Protein AF-A0A2J7PWL6-F1 (afdb_monomer)

Sequence (341 aa):
MDFTVSNQIDLSAELQGLPITSNSSATATNATTVSAEVASLFECPVCFDYILPPILQCRNGHLICSNCRPKLTCCPICSVLLENIHCWAMEKVASAAMFPCKYSTSGCAVALIYTERREHEETCEFRPCSCPFQGASCTWQGSFEQVMPHLMMYHELINLLTMNTEYSTRAVKMDFTVSNQIDLSAELQGLPITSNSSATATNATTVSAEVASLFECPVCFDYILPPILQCQNGHLICSNCRPKLTCCPICSVLLENIHCWAMEKVASAAMFPCKYSTSGCAVALIYTERREHEETCEFRPCSCPFQGASCTWQGSFEQVMPHLMMYHELINLLTMKILNS

Secondary structure (DSSP, 8-state):
------------------------------PEEPPHHHHHTTB-TTT-SB-PSSEEE-TT--EEETTTGGG-SB-TTT-PBP--EE-HHHHHHHHTEEEEPTTGGGT---EE-HHHHHHHHHH-TTSPEEPS-TTTT---EE-HHHHHHHHHHH-HHHHHHHSS-S-------------------------------------PEEPPHHHHHTTB-TTT-SB-PSSEEE-TT--EEETTTGGG-SB-TTT-PBP--EE-HHHHHHHHHEEEEPTTGGGT---EE-HHHHHHHHHH-TTSPEEPS-TTTT---EE-HHHHHHHHHHH-HHHHHHHHHHTT-

Mean predicted aligned error: 18.41 Å

InterPro domains:
  IPR001841 Zinc finger, RING-type [PS50089] (44-79)
  IPR001841 Zinc finger, RING-type [PS50089] (217-252)
  IPR004162 E3 ubiquitin-protein ligase SINA-like, animal [PTHR45877] (196-333)
  IPR013010 Zinc finger, SIAH-type [PS51081] (96-156)
  IPR013010 Zinc finger, SIAH-type [PS51081] (269-329)
  IPR013083 Zinc finger, RING/FYVE/PHD-type [G3DSA:3.30.40.10] (24-130)
  IPR013083 Zinc finger, RING/FYVE/PHD-type [G3DSA:3.30.40.10] (264-324)
  IPR049548 E3 ubiquitin-protein ligase Sina-like, RING finger [PF21362] (44-78)
  IPR049548 E3 ubiquitin-protein ligase Sina-like, RING finger [PF21362] (217-251)

Structure (mmCIF, N/CA/C/O backbone):
data_AF-A0A2J7PWL6-F1
#
_entry.id   AF-A0A2J7PWL6-F1
#
loop_
_atom_site.group_PDB
_atom_site.id
_atom_site.type_symbol
_atom_site.label_atom_id
_atom_site.label_alt_id
_atom_site.label_comp_id
_atom_site.label_asym_id
_atom_site.label_entity_id
_atom_site.label_seq_id
_atom_site.pdbx_PDB_ins_code
_atom_site.Cartn_x
_atom_site.Cartn_y
_atom_site.Cartn_z
_atom_site.occupancy
_atom_site.B_iso_or_equiv
_atom_site.auth_seq_id
_atom_site.auth_comp_id
_atom_site.auth_asym_id
_atom_site.auth_atom_id
_atom_site.pdbx_PDB_model_num
ATOM 1 N N . MET A 1 1 ? 23.945 -20.403 82.516 1.00 40.72 1 MET A N 1
ATOM 2 C CA . MET A 1 1 ? 24.336 -20.335 81.095 1.00 40.72 1 MET A CA 1
ATOM 3 C C . MET A 1 1 ? 23.864 -18.984 80.620 1.00 40.72 1 MET A C 1
ATOM 5 O O . MET A 1 1 ? 22.664 -18.764 80.521 1.00 40.72 1 MET A O 1
ATOM 9 N N . ASP A 1 2 ? 24.818 -18.065 80.583 1.00 27.08 2 ASP A N 1
ATOM 10 C CA . ASP A 1 2 ? 24.631 -16.621 80.631 1.00 27.08 2 ASP A CA 1
ATOM 11 C C . ASP A 1 2 ? 24.095 -16.001 79.337 1.00 27.08 2 ASP A C 1
ATOM 13 O O . ASP A 1 2 ? 24.284 -16.518 78.238 1.00 27.08 2 ASP A O 1
ATOM 17 N N . PHE A 1 3 ? 23.432 -14.860 79.522 1.00 32.00 3 PHE A N 1
ATOM 18 C CA . PHE A 1 3 ? 23.012 -13.907 78.500 1.00 32.00 3 PHE A CA 1
ATOM 19 C C . PHE A 1 3 ? 24.213 -13.296 77.765 1.00 32.00 3 PHE A C 1
ATOM 21 O O . PHE A 1 3 ? 25.131 -12.821 78.425 1.00 32.00 3 PHE A O 1
ATOM 28 N N . THR A 1 4 ? 24.114 -13.126 76.442 1.00 30.81 4 THR A N 1
ATOM 29 C CA . THR A 1 4 ? 24.589 -11.913 75.749 1.00 30.81 4 THR A CA 1
ATOM 30 C C . THR A 1 4 ? 23.868 -11.708 74.415 1.00 30.81 4 THR A C 1
ATOM 32 O O . THR A 1 4 ? 23.799 -12.582 73.555 1.00 30.81 4 THR A O 1
ATOM 35 N N . VAL A 1 5 ? 23.329 -10.498 74.279 1.00 32.09 5 VAL A N 1
ATOM 36 C CA . VAL A 1 5 ? 22.899 -9.839 73.046 1.00 32.09 5 VAL A CA 1
ATOM 37 C C . VAL A 1 5 ? 24.147 -9.316 72.333 1.00 32.09 5 VAL A C 1
ATOM 39 O O . VAL A 1 5 ? 24.949 -8.643 72.974 1.00 32.09 5 VAL A O 1
ATOM 42 N N . SER A 1 6 ? 24.259 -9.538 71.021 1.00 31.44 6 SER A N 1
ATOM 43 C CA . SER A 1 6 ? 25.120 -8.734 70.145 1.00 31.44 6 SER A CA 1
ATOM 44 C C . SER A 1 6 ? 24.353 -8.333 68.892 1.00 31.44 6 SER A C 1
ATOM 46 O O . SER A 1 6 ? 24.116 -9.113 67.975 1.00 31.44 6 SER A O 1
ATOM 48 N N . ASN A 1 7 ? 23.936 -7.078 68.950 1.00 28.23 7 ASN A N 1
ATOM 49 C CA . ASN A 1 7 ? 23.475 -6.210 67.884 1.00 28.23 7 ASN A CA 1
ATOM 50 C C . ASN A 1 7 ? 24.698 -5.750 67.065 1.00 28.23 7 ASN A C 1
ATOM 52 O O . ASN A 1 7 ? 25.736 -5.532 67.687 1.00 28.23 7 ASN A O 1
ATOM 56 N N . GLN A 1 8 ? 24.569 -5.568 65.744 1.00 30.88 8 GLN A N 1
ATOM 57 C CA . GLN A 1 8 ? 25.197 -4.494 64.940 1.00 30.88 8 GLN A CA 1
ATOM 58 C C . GLN A 1 8 ? 25.105 -4.812 63.437 1.00 30.88 8 GLN A C 1
ATOM 60 O O . GLN A 1 8 ? 25.864 -5.616 62.903 1.00 30.88 8 GLN A O 1
ATOM 65 N N . ILE A 1 9 ? 24.174 -4.141 62.755 1.00 33.16 9 ILE A N 1
ATOM 66 C CA . ILE A 1 9 ? 24.329 -3.784 61.342 1.00 33.16 9 ILE A CA 1
ATOM 67 C C . ILE A 1 9 ? 24.879 -2.359 61.358 1.00 33.16 9 ILE A C 1
ATOM 69 O O . ILE A 1 9 ? 24.258 -1.460 61.925 1.00 33.16 9 ILE A O 1
ATOM 73 N N . ASP A 1 10 ? 26.083 -2.214 60.820 1.00 28.44 10 ASP A N 1
ATOM 74 C CA . ASP A 1 10 ? 26.841 -0.972 60.730 1.00 28.44 10 ASP A CA 1
ATOM 75 C C . ASP A 1 10 ? 26.258 -0.050 59.648 1.00 28.44 10 ASP A C 1
ATOM 77 O O . ASP A 1 10 ? 25.838 -0.494 58.576 1.00 28.44 10 ASP A O 1
ATOM 81 N N . LEU A 1 11 ? 26.230 1.242 59.969 1.00 29.95 11 LEU A N 1
ATOM 82 C CA . LEU A 1 11 ? 25.788 2.349 59.140 1.00 29.95 11 LEU A CA 1
ATOM 83 C C . LEU A 1 11 ? 26.955 3.345 59.057 1.00 29.95 11 LEU A C 1
ATOM 85 O O . LEU A 1 11 ? 27.126 4.188 59.934 1.00 29.95 11 LEU A O 1
ATOM 89 N N . SER A 1 12 ? 27.744 3.273 57.989 1.00 29.27 12 SER A N 1
ATOM 90 C CA . SER A 1 12 ? 28.630 4.353 57.534 1.00 29.27 12 SER A CA 1
ATOM 91 C C . SER A 1 12 ? 28.842 4.175 56.022 1.00 29.27 12 SER A C 1
ATOM 93 O O . SER A 1 12 ? 29.291 3.137 55.559 1.00 29.27 12 SER A O 1
ATOM 95 N N . ALA A 1 13 ? 28.151 4.963 55.198 1.00 28.50 13 ALA A N 1
ATOM 96 C CA . ALA A 1 13 ? 28.567 6.273 54.696 1.00 28.50 13 ALA A CA 1
ATOM 97 C C . ALA A 1 13 ? 29.721 6.178 53.688 1.00 28.50 13 ALA A C 1
ATOM 99 O O . ALA A 1 13 ? 30.866 6.052 54.086 1.00 28.50 13 ALA A O 1
ATOM 100 N N . GLU A 1 14 ? 29.406 6.372 52.404 1.00 28.42 14 GLU A N 1
ATOM 101 C CA . GLU A 1 14 ? 30.202 7.253 51.547 1.00 28.42 14 GLU A CA 1
ATOM 102 C C . GLU A 1 14 ? 29.338 7.817 50.408 1.00 28.42 14 GLU A C 1
ATOM 104 O O . GLU A 1 14 ? 28.834 7.120 49.530 1.00 28.42 14 GLU A O 1
ATOM 109 N N . LEU A 1 15 ? 29.118 9.128 50.513 1.00 32.34 15 LEU A N 1
ATOM 110 C CA . LEU A 1 15 ? 28.616 10.015 49.477 1.00 32.34 15 LEU A CA 1
ATOM 111 C C . LEU A 1 15 ? 29.651 10.115 48.357 1.00 32.34 15 LEU A C 1
ATOM 113 O O . LEU A 1 15 ? 30.806 10.398 48.661 1.00 32.34 15 LEU A O 1
ATOM 117 N N . GLN A 1 16 ? 29.217 10.049 47.096 1.00 31.88 16 GLN A N 1
ATOM 118 C CA . GLN A 1 16 ? 29.774 10.868 46.011 1.00 31.88 16 GLN A CA 1
ATOM 119 C C . GLN A 1 16 ? 28.891 10.818 44.746 1.00 31.88 16 GLN A C 1
ATOM 121 O O . GLN A 1 16 ? 28.821 9.809 44.058 1.00 31.88 16 GLN A O 1
ATOM 126 N N . GLY A 1 17 ? 28.248 11.955 44.449 1.00 29.41 17 GLY A N 1
ATOM 127 C CA . GLY A 1 17 ? 28.078 12.493 43.090 1.00 29.41 17 GLY A CA 1
ATOM 128 C C . GLY A 1 17 ? 27.062 11.847 42.140 1.00 29.41 17 GLY A C 1
ATOM 129 O O . GLY A 1 17 ? 27.407 10.978 41.350 1.00 29.41 17 GLY A O 1
ATOM 130 N N . LEU A 1 18 ? 25.846 12.400 42.099 1.00 25.12 18 LEU A N 1
ATOM 131 C CA . LEU A 1 18 ? 24.946 12.325 40.940 1.00 25.12 18 LEU A CA 1
ATOM 132 C C . LEU A 1 18 ? 25.427 13.277 39.828 1.00 25.12 18 LEU A C 1
ATOM 134 O O . LEU A 1 18 ? 25.635 14.458 40.119 1.00 25.12 18 LEU A O 1
ATOM 138 N N . PRO A 1 19 ? 25.452 12.858 38.551 1.00 25.64 19 PRO A N 1
ATOM 139 C CA . PRO A 1 19 ? 25.159 13.742 37.442 1.00 25.64 19 PRO A CA 1
ATOM 140 C C . PRO A 1 19 ? 23.693 13.570 37.032 1.00 25.64 19 PRO A C 1
ATOM 142 O O . PRO A 1 19 ? 23.250 12.509 36.593 1.00 25.64 19 PRO A O 1
ATOM 145 N N . ILE A 1 20 ? 22.948 14.663 37.171 1.00 35.12 20 ILE A N 1
ATOM 146 C CA . ILE A 1 20 ? 21.663 14.888 36.517 1.00 35.12 20 ILE A CA 1
ATOM 147 C C . ILE A 1 20 ? 21.927 14.891 35.009 1.00 35.12 20 ILE A C 1
ATOM 149 O O . ILE A 1 20 ? 22.597 15.791 34.511 1.00 35.12 20 ILE A O 1
ATOM 153 N N . THR A 1 21 ? 21.391 13.915 34.281 1.00 27.53 21 THR A N 1
ATOM 154 C CA . THR A 1 21 ? 21.109 14.082 32.852 1.00 27.53 21 THR A CA 1
ATOM 155 C C . THR A 1 21 ? 19.716 13.537 32.570 1.00 27.53 21 THR A C 1
ATOM 157 O O . THR A 1 21 ? 19.471 12.338 32.483 1.00 27.53 21 THR A O 1
ATOM 160 N N . SER A 1 22 ? 18.771 14.468 32.483 1.00 37.62 22 SER A N 1
ATOM 161 C CA . SER A 1 22 ? 17.569 14.325 31.680 1.00 37.62 22 SER A CA 1
ATOM 162 C C . SER A 1 22 ? 17.995 13.995 30.254 1.00 37.62 22 SER A C 1
ATOM 164 O O . SER A 1 22 ? 18.606 14.834 29.597 1.00 37.62 22 SER A O 1
ATOM 166 N N . ASN A 1 23 ? 17.694 12.791 29.778 1.00 27.42 23 ASN A N 1
ATOM 167 C CA . ASN A 1 23 ? 17.801 12.496 28.359 1.00 27.42 23 ASN A CA 1
ATOM 168 C C . ASN A 1 23 ? 16.640 11.601 27.932 1.00 27.42 23 ASN A C 1
ATOM 170 O O . ASN A 1 23 ? 16.733 10.377 27.883 1.00 27.42 23 ASN A O 1
ATOM 174 N N . SER A 1 24 ? 15.532 12.263 27.607 1.00 38.25 24 SER A N 1
ATOM 175 C CA . SER A 1 24 ? 14.501 11.764 26.706 1.00 38.25 24 SER A CA 1
ATOM 176 C C . SER A 1 24 ? 15.147 11.566 25.334 1.00 38.25 24 SER A C 1
ATOM 178 O O . SER A 1 24 ? 15.127 12.448 24.483 1.00 38.25 24 SER A O 1
ATOM 180 N N . SER A 1 25 ? 15.806 10.430 25.132 1.00 28.47 25 SER A N 1
ATOM 181 C CA . SER A 1 25 ? 16.236 9.998 23.805 1.00 28.47 25 SER A CA 1
ATOM 182 C C . SER A 1 25 ? 15.121 9.155 23.205 1.00 28.47 25 SER A C 1
ATOM 184 O O . SER A 1 25 ? 15.170 7.928 23.229 1.00 28.47 25 SER A O 1
ATOM 186 N N . ALA A 1 26 ? 14.105 9.838 22.674 1.00 31.92 26 ALA A N 1
ATOM 187 C CA . ALA A 1 26 ? 13.332 9.279 21.579 1.00 31.92 26 ALA A CA 1
ATOM 188 C C . ALA A 1 26 ? 14.340 8.999 20.462 1.00 31.92 26 ALA A C 1
ATOM 190 O O . ALA A 1 26 ? 14.972 9.912 19.924 1.00 31.92 26 ALA A O 1
ATOM 191 N N . THR A 1 27 ? 14.574 7.722 20.189 1.00 28.47 27 THR A N 1
ATOM 192 C CA . THR A 1 27 ? 15.309 7.322 19.000 1.00 28.47 27 THR A CA 1
ATOM 193 C C . THR A 1 27 ? 14.450 7.754 17.822 1.00 28.47 27 THR A C 1
ATOM 195 O O . THR A 1 27 ? 13.392 7.187 17.572 1.00 28.47 27 THR A O 1
ATOM 198 N N . ALA A 1 28 ? 14.866 8.824 17.145 1.00 34.34 28 ALA A N 1
ATOM 199 C CA . ALA A 1 28 ? 14.265 9.249 15.895 1.00 34.34 28 ALA A CA 1
ATOM 200 C C . ALA A 1 28 ? 14.501 8.137 14.866 1.00 34.34 28 ALA A C 1
ATOM 202 O O . ALA A 1 28 ? 15.526 8.083 14.189 1.00 34.34 28 ALA A O 1
ATOM 203 N N . THR A 1 29 ? 13.573 7.190 14.808 1.00 41.38 29 THR A N 1
ATOM 204 C CA . THR A 1 29 ? 13.361 6.406 13.603 1.00 41.38 29 THR A CA 1
ATOM 205 C C . THR A 1 29 ? 12.796 7.380 12.576 1.00 41.38 29 THR A C 1
ATOM 207 O O . THR A 1 29 ? 11.904 8.167 12.891 1.00 41.38 29 THR A O 1
ATOM 210 N N . ASN A 1 30 ? 13.349 7.382 11.363 1.00 46.84 30 ASN A N 1
ATOM 211 C CA . ASN A 1 30 ? 12.886 8.208 10.244 1.00 46.84 30 ASN A CA 1
ATOM 212 C C . ASN A 1 30 ? 11.502 7.741 9.743 1.00 46.84 30 ASN A C 1
ATOM 214 O O . ASN A 1 30 ? 11.305 7.560 8.553 1.00 46.84 30 ASN A O 1
ATOM 218 N N . ALA A 1 31 ? 10.542 7.471 10.628 1.00 52.66 31 ALA A N 1
ATOM 219 C CA . ALA A 1 31 ? 9.218 7.048 10.218 1.00 52.66 31 ALA A CA 1
ATOM 220 C C . ALA A 1 31 ? 8.478 8.255 9.626 1.00 52.66 31 ALA A C 1
ATOM 222 O O . ALA A 1 31 ? 8.266 9.277 10.280 1.00 52.66 31 ALA A O 1
ATOM 223 N N . THR A 1 32 ? 8.117 8.143 8.352 1.00 63.16 32 THR A N 1
ATOM 224 C CA . THR A 1 32 ? 7.366 9.180 7.648 1.00 63.16 32 THR A CA 1
ATOM 225 C C . THR A 1 32 ? 5.898 9.113 8.086 1.00 63.16 32 THR A C 1
ATOM 227 O O . THR A 1 32 ? 5.299 8.033 8.149 1.00 63.16 32 THR A O 1
ATOM 230 N N . THR A 1 33 ? 5.283 10.259 8.384 1.00 65.94 33 THR A N 1
ATOM 231 C CA . THR A 1 33 ? 3.829 10.335 8.573 1.00 65.94 33 THR A CA 1
ATOM 232 C C . THR A 1 33 ? 3.137 9.937 7.272 1.00 65.94 33 THR A C 1
ATOM 234 O O . THR A 1 33 ? 3.374 10.529 6.219 1.00 65.94 33 THR A O 1
ATOM 237 N N . VAL A 1 34 ? 2.315 8.884 7.311 1.00 67.19 34 VAL A N 1
ATOM 238 C CA . VAL A 1 34 ? 1.617 8.436 6.100 1.00 67.19 34 VAL A CA 1
ATOM 239 C C . VAL A 1 34 ? 0.544 9.440 5.701 1.00 67.19 34 VAL A C 1
ATOM 241 O O . VAL A 1 34 ? -0.140 10.004 6.556 1.00 67.19 34 VAL A O 1
ATOM 244 N N . SER A 1 35 ? 0.386 9.655 4.392 1.00 70.31 35 SER A N 1
ATOM 245 C CA . SER A 1 35 ? -0.691 10.496 3.871 1.00 70.31 35 SER A CA 1
ATOM 246 C C . SER A 1 35 ? -2.058 9.906 4.239 1.00 70.31 35 SER A C 1
ATOM 248 O O . SER A 1 35 ? -2.189 8.696 4.462 1.00 70.31 35 SER A O 1
ATOM 250 N N . ALA A 1 36 ? -3.090 10.751 4.306 1.00 70.25 36 ALA A N 1
ATOM 251 C CA . ALA A 1 36 ? -4.438 10.337 4.699 1.00 70.25 36 ALA A CA 1
ATOM 252 C C . ALA A 1 36 ? -4.981 9.192 3.820 1.00 70.25 36 ALA A C 1
ATOM 254 O O . ALA A 1 36 ? -5.673 8.296 4.305 1.00 70.25 36 ALA A O 1
ATOM 255 N N . GLU A 1 37 ? -4.604 9.175 2.541 1.00 68.44 37 GLU A N 1
ATOM 256 C CA . GLU A 1 37 ? -4.995 8.148 1.577 1.00 68.44 37 GLU A CA 1
ATOM 257 C C . GLU A 1 37 ? -4.383 6.791 1.934 1.00 68.44 37 GLU A C 1
ATOM 259 O O . GLU A 1 37 ? -5.094 5.788 1.980 1.00 68.44 37 GLU A O 1
ATOM 264 N N . VAL A 1 38 ? -3.086 6.748 2.255 1.00 75.06 38 VAL A N 1
ATOM 265 C CA . VAL A 1 38 ? -2.411 5.506 2.660 1.00 75.06 38 VAL A CA 1
ATOM 266 C C . VAL A 1 38 ? -2.935 5.031 4.012 1.00 75.06 38 VAL A C 1
ATOM 268 O O . VAL A 1 38 ? -3.177 3.838 4.179 1.00 75.06 38 VAL A O 1
ATOM 271 N N . ALA A 1 39 ? -3.186 5.946 4.951 1.00 78.81 39 ALA A N 1
ATOM 272 C CA . ALA A 1 39 ? -3.757 5.618 6.254 1.00 78.81 39 ALA A CA 1
ATOM 273 C C . ALA A 1 39 ? -5.137 4.939 6.129 1.00 78.81 39 ALA A C 1
ATOM 275 O O . ALA A 1 39 ? -5.404 3.971 6.840 1.00 78.81 39 ALA A O 1
ATOM 276 N N . SER A 1 40 ? -5.977 5.375 5.181 1.00 81.69 40 SER A N 1
ATOM 277 C CA . SER A 1 40 ? -7.301 4.776 4.934 1.00 81.69 40 SER A CA 1
ATOM 278 C C . SER A 1 40 ? -7.244 3.317 4.455 1.00 81.69 40 SER A C 1
ATOM 280 O O . SER A 1 40 ? -8.146 2.528 4.728 1.00 81.69 40 SER A O 1
ATOM 282 N N . LEU A 1 41 ? -6.152 2.905 3.796 1.00 83.69 41 LEU A N 1
ATOM 283 C CA . LEU A 1 41 ? -5.960 1.516 3.352 1.00 83.69 41 LEU A CA 1
ATOM 284 C C . LEU A 1 41 ? -5.741 0.550 4.521 1.00 83.69 41 LEU A C 1
ATOM 286 O O . LEU A 1 41 ? -5.911 -0.661 4.363 1.00 83.69 41 LEU A O 1
ATOM 290 N N . PHE A 1 42 ? -5.382 1.086 5.686 1.00 89.62 42 PHE A N 1
ATOM 291 C CA . PHE A 1 42 ? -5.259 0.340 6.926 1.00 89.62 42 PHE A CA 1
ATOM 292 C C . PHE A 1 42 ? -6.551 0.350 7.738 1.00 89.62 42 PHE A C 1
ATOM 294 O O . PHE A 1 42 ? -6.522 -0.098 8.868 1.00 89.62 42 PHE A O 1
ATOM 301 N N . GLU A 1 43 ? -7.693 0.809 7.240 1.00 91.12 43 GLU A N 1
ATOM 302 C CA . GLU A 1 43 ? -8.920 0.799 8.039 1.00 91.12 43 GLU A CA 1
ATOM 303 C C . GLU A 1 43 ? -9.597 -0.581 8.052 1.00 91.12 43 GLU A C 1
ATOM 305 O O . GLU A 1 43 ? -9.816 -1.220 7.018 1.00 91.12 43 GLU A O 1
ATOM 310 N N . CYS A 1 44 ? -9.943 -1.076 9.242 1.00 92.56 44 CYS A N 1
ATOM 311 C CA . CYS A 1 44 ? -10.632 -2.350 9.380 1.00 92.56 44 CYS A CA 1
ATOM 312 C C . CYS A 1 44 ? -12.101 -2.218 8.963 1.00 92.56 44 CYS A C 1
ATOM 314 O O . CYS A 1 44 ? -12.832 -1.466 9.601 1.00 92.56 44 CYS A O 1
ATOM 316 N N . PRO A 1 45 ? -12.607 -3.049 8.030 1.00 92.31 45 PRO A N 1
ATOM 317 C CA . PRO A 1 45 ? -13.996 -2.962 7.564 1.00 92.31 45 PRO A CA 1
ATOM 318 C C . PRO A 1 45 ? -15.045 -3.354 8.619 1.00 92.31 45 PRO A C 1
ATOM 320 O O . PRO A 1 45 ? -16.235 -3.368 8.324 1.00 92.31 45 PRO A O 1
ATOM 323 N N . VAL A 1 46 ? -14.617 -3.754 9.820 1.00 92.94 46 VAL A N 1
ATOM 324 C CA . VAL A 1 46 ? -15.502 -4.230 10.892 1.00 92.94 46 VAL A CA 1
ATOM 325 C C . VAL A 1 46 ? -15.526 -3.273 12.073 1.00 92.94 46 VAL A C 1
ATOM 327 O O . VAL A 1 46 ? -16.602 -2.959 12.570 1.00 92.94 46 VAL A O 1
ATOM 330 N N . CYS A 1 47 ? -14.358 -2.834 12.546 1.00 92.88 47 CYS A N 1
ATOM 331 C CA . CYS A 1 47 ? -14.270 -1.934 13.696 1.00 92.88 47 CYS A CA 1
ATOM 332 C C . CYS A 1 47 ? -13.897 -0.497 13.333 1.00 92.88 47 CYS A C 1
ATOM 334 O O . CYS A 1 47 ? -13.881 0.329 14.239 1.00 92.88 47 CYS A O 1
ATOM 336 N N . PHE A 1 48 ? -13.585 -0.214 12.062 1.00 88.88 48 PHE A N 1
ATOM 337 C CA . PHE A 1 48 ? -13.168 1.106 11.569 1.00 88.88 48 PHE A CA 1
ATOM 338 C C . PHE A 1 48 ? -11.937 1.685 12.294 1.00 88.88 48 PHE A C 1
ATOM 340 O O . PHE A 1 48 ? -11.664 2.876 12.252 1.00 88.88 48 PHE A O 1
ATOM 347 N N . ASP A 1 49 ? -11.176 0.818 12.968 1.00 88.62 49 ASP A N 1
ATOM 348 C CA . ASP A 1 49 ? -9.873 1.139 13.551 1.00 88.62 49 ASP A CA 1
ATOM 349 C C . ASP A 1 49 ? -8.777 0.647 12.605 1.00 88.62 49 ASP A C 1
ATOM 351 O O . ASP A 1 49 ? -8.999 -0.233 11.764 1.00 88.62 49 ASP A O 1
ATOM 355 N N . TYR A 1 50 ? -7.578 1.183 12.768 1.00 89.44 50 TYR A N 1
ATOM 356 C CA . TYR A 1 50 ? -6.422 0.806 11.983 1.00 89.44 50 TYR A CA 1
ATOM 357 C C . TYR A 1 50 ? -6.044 -0.671 12.194 1.00 89.44 50 TYR A C 1
ATOM 359 O O . TYR A 1 50 ? -5.954 -1.196 13.305 1.00 89.44 50 TYR A O 1
ATOM 367 N N . ILE A 1 51 ? -5.777 -1.347 11.087 1.00 91.31 51 ILE A N 1
ATOM 368 C CA . ILE A 1 51 ? -5.294 -2.709 10.973 1.00 91.31 51 ILE A CA 1
ATOM 369 C C . ILE A 1 51 ? -3.784 -2.662 11.190 1.00 91.31 51 ILE A C 1
ATOM 371 O O . ILE A 1 51 ? -3.007 -2.480 10.259 1.00 91.31 51 ILE A O 1
ATOM 375 N N . LEU A 1 52 ? -3.373 -2.805 12.442 1.00 89.69 52 LEU A N 1
ATOM 376 C CA . LEU A 1 52 ? -1.965 -2.856 12.820 1.00 89.69 52 LEU A CA 1
ATOM 377 C C . LEU A 1 52 ? -1.464 -4.307 12.915 1.00 89.69 52 LEU A C 1
ATOM 379 O O . LEU A 1 52 ? -2.283 -5.214 13.109 1.00 89.69 52 LEU A O 1
ATOM 383 N N . PRO A 1 53 ? -0.141 -4.546 12.794 1.00 90.38 53 PRO A N 1
ATOM 384 C CA . PRO A 1 53 ? 0.447 -5.871 12.963 1.00 90.38 53 PRO A CA 1
ATOM 385 C C . PRO A 1 53 ? -0.021 -6.585 14.247 1.00 90.38 53 PRO A C 1
ATOM 387 O O . PRO A 1 53 ? -0.071 -5.961 15.312 1.00 90.38 53 PRO A O 1
ATOM 390 N N . PRO A 1 54 ? -0.349 -7.892 14.182 1.00 91.62 54 PRO A N 1
ATOM 391 C CA . PRO A 1 54 ? -0.345 -8.742 12.987 1.00 91.62 54 PRO A CA 1
ATOM 392 C C . PRO A 1 54 ? -1.520 -8.437 12.039 1.00 91.62 54 PRO A C 1
ATOM 394 O O . PRO A 1 54 ? -2.684 -8.419 12.454 1.00 91.62 54 PRO A O 1
ATOM 397 N N . ILE A 1 55 ? -1.213 -8.232 10.753 1.00 91.31 55 ILE A N 1
ATOM 398 C CA . ILE A 1 55 ? -2.187 -7.865 9.715 1.00 91.31 55 ILE A CA 1
ATOM 399 C C . ILE A 1 55 ? -2.619 -9.123 8.978 1.00 91.31 55 ILE A C 1
ATOM 401 O O . ILE A 1 55 ? -1.802 -9.824 8.381 1.00 91.31 55 ILE A O 1
ATOM 405 N N . LEU A 1 56 ? -3.920 -9.397 8.981 1.00 91.94 56 LEU A N 1
ATOM 406 C CA . LEU A 1 56 ? -4.473 -10.611 8.393 1.00 91.94 56 LEU A CA 1
ATOM 407 C C . LEU A 1 56 ? -5.203 -10.294 7.096 1.00 91.94 56 LEU A C 1
ATOM 409 O O . LEU A 1 56 ? -5.823 -9.242 6.964 1.00 91.94 56 LEU A O 1
ATOM 413 N N . GLN A 1 57 ? -5.157 -11.224 6.147 1.00 90.25 57 GLN A N 1
ATOM 414 C CA . GLN A 1 57 ? -5.855 -11.110 4.874 1.00 90.25 57 GLN A CA 1
ATOM 415 C C . GLN A 1 57 ? -6.696 -12.349 4.568 1.00 90.25 57 GLN A C 1
ATOM 417 O O . GLN A 1 57 ? -6.382 -13.467 4.975 1.00 90.25 57 GLN A O 1
ATOM 422 N N . CYS A 1 58 ? -7.764 -12.171 3.793 1.00 89.81 58 CYS A N 1
ATOM 423 C CA . CYS A 1 58 ? -8.403 -13.301 3.121 1.00 89.81 58 CYS A CA 1
ATOM 424 C C . CYS A 1 58 ? -7.573 -13.758 1.904 1.00 89.81 58 CYS A C 1
ATOM 426 O O . CYS A 1 58 ? -6.626 -13.087 1.483 1.00 89.81 58 CYS A O 1
ATOM 428 N N . ARG A 1 59 ? -7.965 -14.875 1.277 1.00 83.69 59 ARG A N 1
ATOM 429 C CA . ARG A 1 59 ? -7.323 -15.369 0.041 1.00 83.69 59 ARG A CA 1
ATOM 430 C C . ARG A 1 59 ? -7.401 -14.382 -1.133 1.00 83.69 59 ARG A C 1
ATOM 432 O O . ARG A 1 59 ? -6.518 -14.380 -1.979 1.00 83.69 59 ARG A O 1
ATOM 439 N N . ASN A 1 60 ? -8.405 -13.504 -1.137 1.00 81.94 60 ASN A N 1
ATOM 440 C CA . ASN A 1 60 ? -8.553 -12.424 -2.118 1.00 81.94 60 ASN A CA 1
ATOM 441 C C . ASN A 1 60 ? -7.899 -11.106 -1.655 1.00 81.94 60 ASN A C 1
ATOM 443 O O . ASN A 1 60 ? -8.220 -10.053 -2.187 1.00 81.94 60 ASN A O 1
ATOM 447 N N . GLY A 1 61 ? -7.041 -11.108 -0.632 1.00 83.50 61 GLY A N 1
ATOM 448 C CA . GLY A 1 61 ? -6.250 -9.931 -0.249 1.00 83.50 61 GLY A CA 1
ATOM 449 C C . GLY A 1 61 ? -6.973 -8.842 0.559 1.00 83.50 61 GLY A C 1
ATOM 450 O O . GLY A 1 61 ? -6.353 -7.834 0.875 1.00 83.50 61 GLY A O 1
ATOM 451 N N . HIS A 1 62 ? -8.248 -9.010 0.932 1.00 89.50 62 HIS A N 1
ATOM 452 C CA . HIS A 1 62 ? -8.919 -8.083 1.859 1.00 89.50 62 HIS A CA 1
ATOM 453 C C . HIS A 1 62 ? -8.352 -8.184 3.273 1.00 89.50 62 HIS A C 1
ATOM 455 O O . HIS A 1 62 ? -8.308 -9.288 3.823 1.00 89.50 62 HIS A O 1
ATOM 461 N N . LEU A 1 63 ? -7.989 -7.040 3.851 1.00 91.94 63 LEU A N 1
ATOM 462 C CA . LEU A 1 63 ? -7.341 -6.939 5.154 1.00 91.94 63 LEU A CA 1
ATOM 463 C C . LEU A 1 63 ? -8.359 -6.913 6.307 1.00 91.94 63 LEU A C 1
ATOM 465 O O . LEU A 1 63 ? -9.441 -6.335 6.193 1.00 91.94 63 LEU A O 1
ATOM 469 N N . ILE A 1 64 ? -8.012 -7.548 7.426 1.00 93.56 64 ILE A N 1
ATOM 470 C CA . ILE A 1 64 ? -8.800 -7.609 8.663 1.00 93.56 64 ILE A CA 1
ATOM 471 C C . ILE A 1 64 ? -7.840 -7.506 9.854 1.00 93.56 64 ILE A C 1
ATOM 473 O O . ILE A 1 64 ? -6.784 -8.140 9.864 1.00 93.56 64 ILE A O 1
ATOM 477 N N . CYS A 1 65 ? -8.210 -6.737 10.881 1.00 93.25 65 CYS A N 1
ATOM 478 C CA . CYS A 1 65 ? -7.396 -6.625 12.088 1.00 93.25 65 CYS A CA 1
ATOM 479 C C . CYS A 1 65 ? -7.451 -7.894 12.952 1.00 93.25 65 CYS A C 1
ATOM 481 O O . CYS A 1 65 ? -8.436 -8.644 12.963 1.00 93.25 65 CYS A O 1
ATOM 483 N N . SER A 1 66 ? -6.392 -8.099 13.731 1.00 92.06 66 SER A N 1
ATOM 484 C CA . SER A 1 66 ? -6.235 -9.229 14.651 1.00 92.06 66 SER A CA 1
ATOM 485 C C . SER A 1 66 ? -7.358 -9.339 15.691 1.00 92.06 66 SER A C 1
ATOM 487 O O . SER A 1 66 ? -7.732 -10.446 16.069 1.00 92.06 66 SER A O 1
ATOM 489 N N . ASN A 1 67 ? -7.966 -8.217 16.090 1.00 92.00 67 ASN A N 1
ATOM 490 C CA . ASN A 1 67 ? -9.079 -8.182 17.048 1.00 92.00 67 ASN A CA 1
ATOM 491 C C . ASN A 1 67 ? -10.421 -8.629 16.445 1.00 92.00 67 ASN A C 1
ATOM 493 O O . ASN A 1 67 ? -11.275 -9.179 17.148 1.00 92.00 67 ASN A O 1
ATOM 497 N N . CYS A 1 68 ? -10.636 -8.371 15.154 1.00 94.44 68 CYS A N 1
ATOM 498 C CA . CYS A 1 68 ? -11.882 -8.709 14.467 1.00 94.44 68 CYS A CA 1
ATOM 499 C C . CYS A 1 68 ? -11.838 -10.107 13.856 1.00 94.44 68 CYS A C 1
ATOM 501 O O . CYS A 1 68 ? -12.864 -10.783 13.816 1.00 94.44 68 CYS A O 1
ATOM 503 N N . ARG A 1 69 ? -10.661 -10.579 13.432 1.00 93.69 69 ARG A N 1
ATOM 504 C CA . ARG A 1 69 ? -10.502 -11.884 12.782 1.00 93.69 69 ARG A CA 1
ATOM 505 C C . ARG A 1 69 ? -11.150 -13.061 13.534 1.00 93.69 69 ARG A C 1
ATOM 507 O O . ARG A 1 69 ? -11.824 -13.838 12.856 1.00 93.69 69 ARG A O 1
ATOM 514 N N . PRO A 1 70 ? -10.982 -13.238 14.863 1.00 93.19 70 PRO A N 1
ATOM 515 C CA . PRO A 1 70 ? -11.545 -14.386 15.581 1.00 93.19 70 PRO A CA 1
ATOM 516 C C . PRO A 1 70 ? -13.077 -14.384 15.623 1.00 93.19 70 PRO A C 1
ATOM 518 O O . PRO A 1 70 ? -13.689 -15.420 15.852 1.00 93.19 70 PRO A O 1
ATOM 521 N N . LYS A 1 71 ? -13.698 -13.220 15.399 1.00 94.50 71 LYS A N 1
ATOM 522 C CA . LYS A 1 71 ? -15.154 -13.025 15.420 1.00 94.50 71 LYS A CA 1
ATOM 523 C C . LYS A 1 71 ? -15.806 -13.334 14.068 1.00 94.50 71 LYS A C 1
ATOM 525 O O . LYS A 1 71 ? -17.022 -13.231 13.944 1.00 94.50 71 LYS A O 1
ATOM 530 N N . LEU A 1 72 ? -15.010 -13.672 13.051 1.00 92.88 72 LEU A N 1
ATOM 531 C CA . LEU A 1 72 ? -15.451 -13.821 11.668 1.00 92.88 72 LEU A CA 1
ATOM 532 C C . LEU A 1 72 ? -15.072 -15.199 11.128 1.00 92.88 72 LEU A C 1
ATOM 534 O O . LEU A 1 72 ? -13.924 -15.635 11.229 1.00 92.88 72 LEU A O 1
ATOM 538 N N . THR A 1 73 ? -16.033 -15.857 10.487 1.00 93.75 73 THR A N 1
ATOM 539 C CA . THR A 1 73 ? -15.807 -17.086 9.714 1.00 93.75 73 THR A CA 1
ATOM 540 C C . THR A 1 73 ? -15.484 -16.771 8.253 1.00 93.75 73 THR A C 1
ATOM 542 O O . THR A 1 73 ? -14.588 -17.378 7.671 1.00 93.75 73 THR A O 1
ATOM 545 N N . CYS A 1 74 ? -16.160 -15.776 7.678 1.00 93.81 74 CYS A N 1
ATOM 546 C CA . CYS A 1 74 ? -16.008 -15.349 6.290 1.00 93.81 74 CYS A CA 1
ATOM 547 C C . CYS A 1 74 ? -15.573 -13.884 6.192 1.00 93.81 74 CYS A C 1
ATOM 549 O O . CYS A 1 74 ? -15.813 -13.079 7.093 1.00 93.81 74 CYS A O 1
ATOM 551 N N . CYS A 1 75 ? -14.932 -13.535 5.077 1.00 92.81 75 CYS A N 1
ATOM 552 C CA . CYS A 1 75 ? -14.509 -12.175 4.784 1.00 92.81 75 CYS A CA 1
ATOM 553 C C . CYS A 1 75 ? -15.743 -11.264 4.675 1.00 92.81 75 CYS A C 1
ATOM 555 O O . CYS A 1 75 ? -16.645 -11.585 3.900 1.00 92.81 75 CYS A O 1
ATOM 557 N N . PRO A 1 76 ? -15.784 -10.115 5.372 1.00 92.50 76 PRO A N 1
ATOM 558 C CA . PRO A 1 76 ? -16.935 -9.215 5.325 1.00 92.50 76 PRO A CA 1
ATOM 559 C C . PRO A 1 76 ? -17.103 -8.529 3.961 1.00 92.50 76 PRO A C 1
ATOM 561 O O . PRO A 1 76 ? -18.178 -8.024 3.670 1.00 92.50 76 PRO A O 1
ATOM 564 N N . ILE A 1 77 ? -16.059 -8.526 3.120 1.00 91.44 77 ILE A N 1
ATOM 565 C CA . ILE A 1 77 ? -16.065 -7.848 1.815 1.00 91.44 77 ILE A CA 1
ATOM 566 C C . ILE A 1 77 ? -16.411 -8.811 0.671 1.00 91.44 77 ILE A C 1
ATOM 568 O O . ILE A 1 77 ? -17.186 -8.459 -0.210 1.00 91.44 77 ILE A O 1
ATOM 572 N N . CYS A 1 78 ? -15.847 -10.024 0.661 1.00 93.19 78 CYS A N 1
ATOM 573 C CA . CYS A 1 78 ? -16.039 -10.980 -0.442 1.00 93.19 78 CYS A CA 1
ATOM 574 C C . CYS A 1 78 ? -16.658 -12.322 -0.039 1.00 93.19 78 CYS A C 1
ATOM 576 O O . CYS A 1 78 ? -16.733 -13.225 -0.868 1.00 93.19 78 CYS A O 1
ATOM 578 N N . SER A 1 79 ? -17.038 -12.493 1.229 1.00 90.69 79 SER A N 1
ATOM 579 C CA . SER A 1 79 ? -17.674 -13.704 1.772 1.00 90.69 79 SER A CA 1
ATOM 580 C C . SER A 1 79 ? -16.856 -15.004 1.674 1.00 90.69 79 SER A C 1
ATOM 582 O O . SER A 1 79 ? -17.341 -16.059 2.073 1.00 90.69 79 SER A O 1
ATOM 584 N N . VAL A 1 80 ? -15.601 -14.947 1.215 1.00 90.31 80 VAL A N 1
ATOM 585 C CA . VAL A 1 80 ? -14.676 -16.093 1.187 1.00 90.31 80 VAL A CA 1
ATOM 586 C C . VAL A 1 80 ? -14.281 -16.498 2.608 1.00 90.31 80 VAL A C 1
ATOM 588 O O . VAL A 1 80 ? -14.077 -15.631 3.460 1.00 90.31 80 VAL A O 1
ATOM 591 N N . LEU A 1 81 ? -14.137 -17.806 2.854 1.00 89.19 81 LEU A N 1
ATOM 592 C CA . LEU A 1 81 ? -13.695 -18.352 4.140 1.00 89.19 81 LEU A CA 1
ATOM 593 C C . LEU A 1 81 ? -12.370 -17.713 4.581 1.00 89.19 81 LEU A C 1
ATOM 595 O O . LEU A 1 81 ? -11.414 -17.629 3.804 1.00 89.19 81 LEU A O 1
ATOM 599 N N . LEU A 1 82 ? -12.318 -17.260 5.831 1.00 89.25 82 LEU A N 1
ATOM 600 C CA . LEU A 1 82 ? -11.108 -16.685 6.396 1.00 89.25 82 LEU A CA 1
ATOM 601 C C . LEU A 1 82 ? -10.203 -17.779 6.951 1.00 89.25 82 LEU A C 1
ATOM 603 O O . LEU A 1 82 ? -10.608 -18.596 7.778 1.00 89.25 82 LEU A O 1
ATOM 607 N N . GLU A 1 83 ? -8.938 -17.706 6.563 1.00 86.31 83 GLU A N 1
ATOM 608 C CA . GLU A 1 83 ? -7.828 -18.466 7.136 1.00 86.31 83 GLU A CA 1
ATOM 609 C C . GLU A 1 83 ? -6.931 -17.52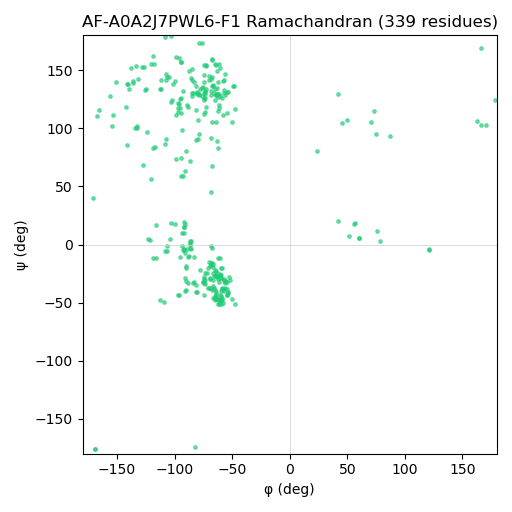1 7.951 1.00 86.31 83 GLU A C 1
ATOM 611 O O . GLU A 1 83 ? -7.233 -16.333 8.091 1.00 86.31 83 GLU A O 1
ATOM 616 N N . ASN A 1 84 ? -5.873 -18.033 8.575 1.00 84.56 84 ASN A N 1
ATOM 617 C CA . ASN A 1 84 ? -4.900 -17.209 9.303 1.00 84.56 84 ASN A CA 1
ATOM 618 C C . ASN A 1 84 ? -3.739 -16.836 8.374 1.00 84.56 84 ASN A C 1
ATOM 620 O O . ASN A 1 84 ? -2.593 -17.202 8.614 1.00 84.56 84 ASN A O 1
ATOM 624 N N . ILE A 1 85 ? -4.062 -16.162 7.266 1.00 86.50 85 ILE A N 1
ATOM 625 C CA . ILE A 1 85 ? -3.073 -15.714 6.283 1.00 86.50 85 ILE A CA 1
ATOM 626 C C . ILE A 1 85 ? -2.600 -14.322 6.692 1.00 86.50 85 ILE A C 1
ATOM 628 O O . ILE A 1 85 ? -3.399 -13.388 6.769 1.00 86.50 85 ILE A O 1
ATOM 632 N N . HIS A 1 86 ? -1.302 -14.190 6.941 1.00 89.12 86 HIS A N 1
ATOM 633 C CA . HIS A 1 86 ? -0.664 -12.920 7.269 1.00 89.12 86 HIS A CA 1
ATOM 634 C C . HIS A 1 86 ? -0.335 -12.128 6.006 1.00 89.12 86 HIS A C 1
ATOM 636 O O . HIS A 1 86 ? 0.149 -12.682 5.016 1.00 89.12 86 HIS A O 1
ATOM 642 N N . CYS A 1 87 ? -0.546 -10.818 6.058 1.00 86.62 87 CYS A N 1
ATOM 643 C CA . CYS A 1 87 ? -0.122 -9.893 5.020 1.00 86.62 87 CYS A CA 1
ATOM 644 C C . CYS A 1 87 ? 1.194 -9.219 5.429 1.00 86.62 87 CYS A C 1
ATOM 646 O O . CYS A 1 87 ? 1.224 -8.043 5.786 1.00 86.62 87 CYS A O 1
ATOM 648 N N . TRP A 1 88 ? 2.299 -9.964 5.366 1.00 84.12 88 TRP A N 1
ATOM 649 C CA . TRP A 1 88 ? 3.631 -9.474 5.751 1.00 84.12 88 TRP A CA 1
ATOM 650 C C . TRP A 1 88 ? 4.067 -8.222 4.983 1.00 84.12 88 TRP A C 1
ATOM 652 O O . TRP A 1 88 ? 4.775 -7.379 5.527 1.00 84.12 88 TRP A O 1
ATOM 662 N N . ALA A 1 89 ? 3.628 -8.081 3.728 1.00 81.69 89 ALA A N 1
ATOM 663 C CA . ALA A 1 89 ? 3.839 -6.865 2.951 1.00 81.69 89 ALA A CA 1
ATOM 664 C C . ALA A 1 89 ? 3.230 -5.645 3.660 1.00 81.69 89 ALA A C 1
ATOM 666 O O . ALA A 1 89 ? 3.933 -4.669 3.909 1.00 81.69 89 ALA A O 1
ATOM 667 N N . MET A 1 90 ? 1.962 -5.732 4.072 1.00 87.50 90 MET A N 1
ATOM 668 C CA . MET A 1 90 ? 1.298 -4.648 4.798 1.00 87.50 90 MET A CA 1
ATOM 669 C C . MET A 1 90 ? 1.858 -4.466 6.208 1.00 87.50 90 MET A C 1
ATOM 671 O O . MET A 1 90 ? 1.887 -3.342 6.694 1.00 87.50 90 MET A O 1
ATOM 675 N N . GLU A 1 91 ? 2.360 -5.521 6.856 1.00 90.12 91 GLU A N 1
ATOM 676 C CA . GLU A 1 91 ? 3.063 -5.375 8.138 1.00 90.12 91 GLU A CA 1
ATOM 677 C C . GLU A 1 91 ? 4.362 -4.572 7.989 1.00 90.12 91 GLU A C 1
ATOM 679 O O . GLU A 1 91 ? 4.658 -3.724 8.833 1.00 90.12 91 GLU A O 1
ATOM 684 N N . LYS A 1 92 ? 5.112 -4.770 6.894 1.00 85.31 92 LYS A N 1
ATOM 685 C CA . LYS A 1 92 ? 6.294 -3.953 6.578 1.00 85.31 92 LYS A CA 1
ATOM 686 C C . LYS A 1 92 ? 5.920 -2.501 6.299 1.00 85.31 92 LYS A C 1
ATOM 688 O O . LYS A 1 92 ? 6.569 -1.613 6.841 1.00 85.31 92 LYS A O 1
ATOM 693 N N . VAL A 1 93 ? 4.860 -2.264 5.520 1.00 85.62 93 VAL A N 1
ATOM 694 C CA . VAL A 1 93 ? 4.349 -0.904 5.274 1.00 85.62 93 VAL A CA 1
ATOM 695 C C . VAL A 1 93 ? 3.944 -0.244 6.598 1.00 85.62 93 VAL A C 1
ATOM 697 O O . VAL A 1 93 ? 4.382 0.865 6.878 1.00 85.62 93 VAL A O 1
ATOM 700 N N . ALA A 1 94 ? 3.184 -0.937 7.454 1.00 87.38 94 ALA A N 1
ATOM 701 C CA . ALA A 1 94 ? 2.779 -0.425 8.764 1.00 87.38 94 ALA A CA 1
ATOM 702 C C . ALA A 1 94 ? 3.965 -0.161 9.705 1.00 87.38 94 ALA A C 1
ATOM 704 O O . ALA A 1 94 ? 3.895 0.725 10.549 1.00 87.38 94 ALA A O 1
ATOM 705 N N . SER A 1 95 ? 5.057 -0.914 9.570 1.00 86.50 95 SER A N 1
ATOM 706 C CA . SER A 1 95 ? 6.267 -0.715 10.376 1.00 86.50 95 SER A CA 1
ATOM 707 C C . SER A 1 95 ? 7.070 0.522 9.961 1.00 86.50 95 SER A C 1
ATOM 709 O O . SER A 1 95 ? 7.799 1.063 10.784 1.00 86.50 95 SER A O 1
ATOM 711 N N . ALA A 1 96 ? 6.938 0.974 8.710 1.00 83.44 96 ALA A N 1
ATOM 712 C CA . ALA A 1 96 ? 7.595 2.177 8.190 1.00 83.44 96 ALA A CA 1
ATOM 713 C C . ALA A 1 96 ? 6.720 3.445 8.298 1.00 83.44 96 ALA A C 1
ATOM 715 O O . ALA A 1 96 ? 7.143 4.529 7.906 1.00 83.44 96 ALA A O 1
ATOM 716 N N . ALA A 1 97 ? 5.495 3.310 8.810 1.00 85.19 97 ALA A N 1
ATOM 717 C CA . ALA A 1 97 ? 4.477 4.351 8.829 1.00 85.19 97 ALA A CA 1
ATOM 718 C C . ALA A 1 97 ? 4.174 4.841 10.252 1.00 85.19 97 ALA A C 1
ATOM 720 O O . ALA A 1 97 ? 4.061 4.038 11.181 1.00 85.19 97 ALA A O 1
ATOM 721 N N . MET A 1 98 ? 3.946 6.149 10.409 1.00 87.25 98 MET A N 1
ATOM 722 C CA . MET A 1 98 ? 3.312 6.698 11.615 1.00 87.25 98 MET A CA 1
ATOM 723 C C . MET A 1 98 ? 1.802 6.859 11.413 1.00 87.25 98 MET A C 1
ATOM 725 O O . MET A 1 98 ? 1.367 7.538 10.484 1.00 87.25 98 MET A O 1
ATOM 729 N N . PHE A 1 99 ? 1.006 6.283 12.310 1.00 87.69 99 PHE A N 1
ATOM 730 C CA . PHE A 1 99 ? -0.453 6.357 12.299 1.00 87.69 99 PHE A CA 1
ATOM 731 C C . PHE A 1 99 ? -0.958 7.385 13.317 1.00 87.69 99 PHE A C 1
ATOM 733 O O . PHE A 1 99 ? -0.466 7.402 14.449 1.00 87.69 99 PHE A O 1
ATOM 740 N N . PRO A 1 100 ? -1.970 8.198 12.969 1.00 89.12 100 PRO A N 1
ATOM 741 C CA . PRO A 1 100 ? -2.620 9.088 13.924 1.00 89.12 100 PRO A CA 1
ATOM 742 C C . PRO A 1 100 ? -3.177 8.331 15.134 1.00 89.12 100 PRO A C 1
ATOM 744 O O . PRO A 1 100 ? -3.655 7.196 15.019 1.00 89.12 100 PRO A O 1
ATOM 747 N N . CYS A 1 101 ? -3.156 8.977 16.298 1.00 89.44 101 CYS A N 1
ATOM 748 C CA . CYS A 1 101 ? -3.869 8.502 17.477 1.00 89.44 101 CYS A CA 1
ATOM 749 C C . CYS A 1 101 ? -5.374 8.368 17.183 1.00 89.44 101 CYS A C 1
ATOM 751 O O . CYS A 1 101 ? -5.974 9.243 16.556 1.00 89.44 101 CYS A O 1
ATOM 753 N N . LYS A 1 102 ? -6.027 7.316 17.697 1.00 87.44 102 LYS A N 1
ATOM 754 C CA . LYS A 1 102 ? -7.484 7.128 17.535 1.00 87.44 102 LYS A CA 1
ATOM 755 C C . LYS A 1 102 ? -8.331 8.269 18.115 1.00 87.44 102 LYS A C 1
ATOM 757 O O . LYS A 1 102 ? -9.481 8.431 17.729 1.00 87.44 102 LYS A O 1
ATOM 762 N N . TYR A 1 103 ? -7.770 9.063 19.030 1.00 89.50 103 TYR A N 1
ATOM 763 C CA . TYR A 1 103 ? -8.411 10.256 19.591 1.00 89.50 103 TYR A CA 1
ATOM 764 C C . TYR A 1 103 ? -8.069 11.535 18.815 1.00 89.50 103 TYR A C 1
ATOM 766 O O . TYR A 1 103 ? -8.225 12.636 19.341 1.00 89.50 103 TYR A O 1
ATOM 774 N N . SER A 1 104 ? -7.606 11.423 17.567 1.00 89.00 104 SER A N 1
ATOM 775 C CA . SER A 1 104 ? -7.305 12.584 16.726 1.00 89.00 104 SER A CA 1
ATOM 776 C C . SER A 1 104 ? -8.524 13.483 16.512 1.00 89.00 104 SER A C 1
ATOM 778 O O . SER A 1 104 ? -8.420 14.702 16.623 1.00 89.00 104 SER A O 1
ATOM 780 N N . THR A 1 105 ? -9.713 12.892 16.369 1.00 85.94 105 THR A N 1
ATOM 781 C CA . THR A 1 105 ? -10.984 13.634 16.310 1.00 85.94 105 THR A CA 1
ATOM 782 C C . THR A 1 105 ? -11.317 14.379 17.603 1.00 85.94 105 THR A C 1
ATOM 784 O O . THR A 1 105 ? -12.088 15.332 17.574 1.00 85.94 105 THR A O 1
ATOM 787 N N . SER A 1 106 ? -10.756 13.945 18.733 1.00 85.75 106 SER A N 1
ATOM 788 C CA . SER A 1 106 ? -10.927 14.581 20.042 1.00 85.75 106 SER A CA 1
ATOM 789 C C . SER A 1 106 ? -9.876 15.659 20.325 1.00 85.75 106 SER A C 1
ATOM 791 O O . SER A 1 106 ? -9.970 16.311 21.359 1.00 85.75 106 SER A O 1
ATOM 793 N N . GLY A 1 107 ? -8.892 15.852 19.437 1.00 88.69 107 GLY A N 1
ATOM 794 C CA . GLY A 1 107 ? -7.856 16.885 19.556 1.00 88.69 107 GLY A CA 1
ATOM 795 C C . GLY A 1 107 ? -6.415 16.368 19.592 1.00 88.69 107 GLY A C 1
ATOM 796 O O . GLY A 1 107 ? -5.488 17.174 19.564 1.00 88.69 107 GLY A O 1
ATOM 797 N N . CYS A 1 108 ? -6.188 15.048 19.605 1.00 91.38 108 CYS A N 1
ATOM 798 C CA . CYS A 1 108 ? -4.827 14.511 19.634 1.00 91.38 108 CYS A CA 1
ATOM 799 C C . CYS A 1 108 ? -4.116 14.664 18.276 1.00 91.38 108 CYS A C 1
ATOM 801 O O . CYS A 1 108 ? -4.470 14.012 17.295 1.00 91.38 108 CYS A O 1
ATOM 803 N N . ALA A 1 109 ? -3.063 15.480 18.222 1.00 90.69 109 ALA A N 1
ATOM 804 C CA . ALA A 1 109 ? -2.264 15.677 17.006 1.00 90.69 109 ALA A CA 1
ATOM 805 C C . ALA A 1 109 ? -1.122 14.653 16.830 1.00 90.69 109 ALA A C 1
ATOM 807 O O . ALA A 1 109 ? -0.372 14.725 15.858 1.00 90.69 109 ALA A O 1
ATOM 808 N N . VAL A 1 110 ? -0.955 13.716 17.768 1.00 89.88 110 VAL A N 1
ATOM 809 C CA . VAL A 1 110 ? 0.187 12.793 17.781 1.00 89.88 110 VAL A CA 1
ATOM 810 C C . VAL A 1 110 ? -0.021 11.662 16.768 1.00 89.88 110 VAL A C 1
ATOM 812 O O . VAL A 1 110 ? -1.049 10.980 16.779 1.00 89.88 110 VAL A O 1
ATOM 815 N N . ALA A 1 111 ? 0.985 11.438 15.920 1.00 90.12 111 ALA A N 1
ATOM 816 C CA . ALA A 1 111 ? 1.103 10.265 15.059 1.00 90.12 111 ALA A CA 1
ATOM 817 C C . ALA A 1 111 ? 2.284 9.407 15.529 1.00 90.12 111 ALA A C 1
ATOM 819 O O . ALA A 1 111 ? 3.356 9.938 15.812 1.00 90.12 111 ALA A O 1
ATOM 820 N N . LEU A 1 112 ? 2.077 8.094 15.639 1.00 89.88 112 LEU A N 1
ATOM 821 C CA . LEU A 1 112 ? 3.038 7.155 16.225 1.00 89.88 112 LEU A CA 1
ATOM 822 C C . LEU A 1 112 ? 3.200 5.914 15.354 1.00 89.88 112 LEU A C 1
ATOM 824 O O . LEU A 1 112 ? 2.265 5.492 14.669 1.00 89.88 112 LEU A O 1
ATOM 828 N N . ILE A 1 113 ? 4.362 5.272 15.442 1.00 89.12 113 ILE A N 1
ATOM 829 C CA . ILE A 1 113 ? 4.536 3.914 14.922 1.00 89.12 113 ILE A CA 1
ATOM 830 C C . ILE A 1 113 ? 3.643 2.925 15.685 1.00 89.12 113 ILE A C 1
ATOM 832 O O . ILE A 1 113 ? 3.281 3.136 16.847 1.00 89.12 113 ILE A O 1
ATOM 836 N N . TYR A 1 114 ? 3.285 1.814 15.038 1.00 87.06 114 TYR A N 1
ATOM 837 C CA . TYR A 1 114 ? 2.285 0.885 15.577 1.00 87.06 114 TYR A CA 1
ATOM 838 C C . TYR A 1 114 ? 2.655 0.278 16.944 1.00 87.06 114 TYR A C 1
ATOM 840 O O . TYR A 1 114 ? 1.760 -0.061 17.719 1.00 87.06 114 TYR A O 1
ATOM 848 N N . THR A 1 115 ? 3.948 0.134 17.248 1.00 86.94 115 THR A N 1
ATOM 849 C CA . THR A 1 115 ? 4.442 -0.449 18.506 1.00 86.94 115 THR A CA 1
ATOM 850 C C . THR A 1 115 ? 4.201 0.458 19.708 1.00 86.94 115 THR A C 1
ATOM 852 O O . THR A 1 115 ? 3.860 -0.031 20.780 1.00 86.94 115 THR A O 1
ATOM 855 N N . GLU A 1 116 ? 4.334 1.769 19.525 1.00 88.88 116 GLU A N 1
ATOM 856 C CA . GLU A 1 116 ? 4.217 2.776 20.590 1.00 88.88 116 GLU A CA 1
ATOM 857 C C . GLU A 1 116 ? 2.780 3.283 20.745 1.00 88.88 116 GLU A C 1
ATOM 859 O O . GLU A 1 116 ? 2.382 3.791 21.795 1.00 88.88 116 GLU A O 1
ATOM 864 N N . ARG A 1 117 ? 1.958 3.108 19.704 1.00 88.00 117 ARG A N 1
ATOM 865 C CA . ARG A 1 117 ? 0.602 3.656 19.657 1.00 88.00 117 ARG A CA 1
ATOM 866 C C . ARG A 1 117 ? -0.277 3.185 20.813 1.00 88.00 117 ARG A C 1
ATOM 868 O O . ARG A 1 117 ? -1.050 3.977 21.339 1.00 88.00 117 ARG A O 1
ATOM 875 N N . ARG A 1 118 ? -0.166 1.916 21.227 1.00 85.44 118 ARG A N 1
ATOM 876 C CA . ARG A 1 118 ? -0.984 1.371 22.325 1.00 85.44 118 ARG A CA 1
ATOM 877 C C . ARG A 1 118 ? -0.686 2.065 23.653 1.00 85.44 118 ARG A C 1
ATOM 879 O O . ARG A 1 118 ? -1.619 2.461 24.340 1.00 85.44 118 ARG A O 1
ATOM 886 N N . GLU A 1 119 ? 0.591 2.224 23.984 1.00 88.75 119 GLU A N 1
ATOM 887 C CA . GLU A 1 119 ? 1.024 2.866 25.229 1.00 88.75 119 GLU A CA 1
ATOM 888 C C . GLU A 1 119 ? 0.596 4.338 25.267 1.00 88.75 119 GLU A C 1
ATOM 890 O O . GLU A 1 119 ? 0.039 4.812 26.262 1.00 88.75 119 GLU A O 1
ATOM 895 N N . HIS A 1 120 ? 0.746 5.039 24.138 1.00 92.31 120 HIS A N 1
ATOM 896 C CA . HIS A 1 120 ? 0.216 6.390 23.997 1.00 92.31 120 HIS A CA 1
ATOM 897 C C . HIS A 1 120 ? -1.307 6.423 24.175 1.00 92.31 120 HIS A C 1
ATOM 899 O O . HIS A 1 120 ? -1.817 7.233 24.933 1.00 92.31 120 HIS A O 1
ATOM 905 N N . GLU A 1 121 ? -2.070 5.552 23.513 1.00 90.56 121 GLU A N 1
ATOM 906 C CA . GLU A 1 121 ? -3.538 5.560 23.592 1.00 90.56 121 GLU A CA 1
ATOM 907 C C . GLU A 1 121 ? -4.090 5.266 24.996 1.00 90.56 121 GLU A C 1
ATOM 909 O O . GLU A 1 121 ? -5.220 5.655 25.301 1.00 90.56 121 GLU A O 1
ATOM 914 N N . GLU A 1 122 ? -3.339 4.571 25.847 1.00 89.25 122 GLU A N 1
ATOM 915 C CA . GLU A 1 122 ? -3.715 4.322 27.243 1.00 89.25 122 GLU A CA 1
ATOM 916 C C . GLU A 1 122 ? -3.519 5.562 28.126 1.00 89.25 122 GLU A C 1
ATOM 918 O O . GLU A 1 122 ? -4.316 5.784 29.046 1.00 89.25 122 GLU A O 1
ATOM 923 N N . THR A 1 123 ? -2.514 6.380 27.797 1.00 90.19 123 THR A N 1
ATOM 924 C CA . THR A 1 123 ? -2.073 7.573 28.542 1.00 90.19 123 THR A CA 1
ATOM 925 C C . THR A 1 123 ? -2.441 8.904 27.871 1.00 90.19 123 THR A C 1
ATOM 927 O O . THR A 1 123 ? -2.167 9.967 28.421 1.00 90.19 123 THR A O 1
ATOM 930 N N . CYS A 1 124 ? -3.086 8.862 26.703 1.00 91.69 124 CYS A N 1
ATOM 931 C CA . CYS A 1 124 ? -3.443 10.031 25.905 1.00 91.69 124 CYS A CA 1
ATOM 932 C C . CYS A 1 124 ? -4.390 10.961 26.674 1.00 91.69 124 CYS A C 1
ATOM 934 O O . CYS A 1 124 ? -5.445 10.532 27.138 1.00 91.69 124 CYS A O 1
ATOM 936 N N . GLU A 1 125 ? -4.064 12.251 26.730 1.00 88.69 125 GLU A N 1
ATOM 937 C CA . GLU A 1 125 ? -4.877 13.270 27.411 1.00 88.69 125 GLU A CA 1
ATOM 938 C C . GLU A 1 125 ? -6.268 13.465 26.782 1.00 88.69 125 GLU A C 1
ATOM 940 O O . GLU A 1 125 ? -7.231 13.795 27.470 1.00 88.69 125 GLU A O 1
ATOM 945 N N . PHE A 1 126 ? -6.395 13.188 25.481 1.00 90.69 126 PHE A N 1
ATOM 946 C CA . PHE A 1 126 ? -7.657 13.275 24.740 1.00 90.69 126 PHE A CA 1
ATOM 947 C C . PHE A 1 126 ? -8.504 11.999 24.836 1.00 90.69 126 PHE A C 1
ATOM 949 O O . PHE A 1 126 ? -9.566 11.901 24.211 1.00 90.69 126 PHE A O 1
ATOM 956 N N . ARG A 1 127 ? -8.052 11.000 25.605 1.00 90.75 127 ARG A N 1
ATOM 957 C CA . ARG A 1 127 ? -8.819 9.786 25.875 1.00 90.75 127 ARG A CA 1
ATOM 958 C C . ARG A 1 127 ? -10.092 10.131 26.666 1.00 90.75 127 ARG A C 1
ATOM 960 O O . ARG A 1 127 ? -9.994 10.736 27.734 1.00 90.75 127 ARG A O 1
ATOM 967 N N . PRO A 1 128 ? -11.282 9.680 26.226 1.00 88.81 128 PRO A N 1
ATOM 968 C CA . PRO A 1 128 ? -12.509 9.882 26.984 1.00 88.81 128 PRO A CA 1
ATOM 969 C C . PRO A 1 128 ? -12.442 9.234 28.371 1.00 88.81 128 PRO A C 1
ATOM 971 O O . PRO A 1 128 ? -12.154 8.041 28.518 1.00 88.81 128 PRO A O 1
ATOM 974 N N . CYS A 1 129 ? -12.749 10.024 29.393 1.00 86.75 129 CYS A N 1
ATOM 975 C CA . CYS A 1 129 ? -12.900 9.575 30.767 1.00 86.75 129 CYS A CA 1
ATOM 976 C C . CYS A 1 129 ? -14.216 8.806 30.905 1.00 86.75 129 CYS A C 1
ATOM 978 O O . CYS A 1 129 ? -15.261 9.276 30.463 1.00 86.75 129 CYS A O 1
ATOM 980 N N . SER A 1 130 ? -14.174 7.627 31.528 1.00 84.00 130 SER A N 1
ATOM 981 C CA . SER A 1 130 ? -15.386 6.886 31.900 1.00 84.00 130 SER A CA 1
ATOM 982 C C . SER A 1 130 ? -15.876 7.334 33.271 1.00 84.00 130 SER A C 1
ATOM 984 O O . SER A 1 130 ? -15.067 7.689 34.130 1.00 84.00 130 SER A O 1
ATOM 986 N N . CYS A 1 131 ? -17.188 7.279 33.500 1.00 83.50 131 CYS A N 1
ATOM 987 C CA . CYS A 1 131 ? -17.732 7.567 34.822 1.00 83.50 131 CYS A CA 1
ATOM 988 C C . CYS A 1 131 ? -17.113 6.633 35.896 1.00 83.50 131 CYS A C 1
ATOM 990 O O . CYS A 1 131 ? -17.114 5.411 35.712 1.00 83.50 131 CYS A O 1
ATOM 992 N N . PRO A 1 132 ? -16.608 7.167 37.029 1.00 80.00 132 PRO A N 1
ATOM 993 C CA . PRO A 1 132 ? -16.023 6.365 38.110 1.00 80.00 132 PRO A CA 1
ATOM 994 C C . PRO A 1 132 ? -17.047 5.467 38.827 1.00 80.00 132 PRO A C 1
ATOM 996 O O . PRO A 1 132 ? -16.670 4.498 39.483 1.00 80.00 132 PRO A O 1
ATOM 999 N N .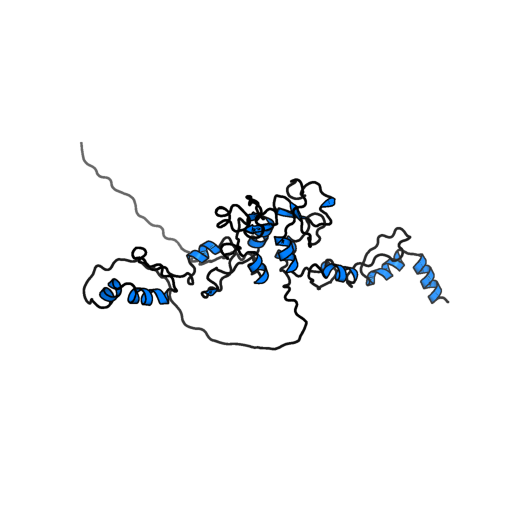 PHE A 1 133 ? -18.347 5.733 38.674 1.00 69.25 133 PHE A N 1
ATOM 1000 C CA . PHE A 1 133 ? -19.426 4.921 39.237 1.00 69.25 133 PHE A CA 1
ATOM 1001 C C . PHE A 1 133 ? -19.869 3.836 38.250 1.00 69.25 133 PHE A C 1
ATOM 1003 O O . PHE A 1 133 ? -21.023 3.788 37.824 1.00 69.25 133 PHE A O 1
ATOM 1010 N N . GLN A 1 134 ? -18.957 2.916 37.921 1.00 58.44 134 GLN A N 1
ATOM 1011 C CA . GLN A 1 134 ? -19.232 1.779 37.027 1.00 58.44 134 GLN A CA 1
ATOM 1012 C C . GLN A 1 134 ? -20.340 0.830 37.545 1.00 58.44 134 GLN A C 1
ATOM 1014 O O . GLN A 1 134 ? -20.825 -0.015 36.800 1.00 58.44 134 GLN A O 1
ATOM 1019 N N . GLY A 1 135 ? -20.763 0.964 38.810 1.00 55.62 135 GLY A N 1
ATOM 1020 C CA . GLY A 1 135 ? -21.758 0.101 39.460 1.00 55.62 135 GLY A CA 1
ATOM 1021 C C . GLY A 1 135 ? -23.224 0.553 39.379 1.00 55.62 135 GLY A C 1
ATOM 1022 O O . GLY A 1 135 ? -24.090 -0.190 39.830 1.00 55.62 135 GLY A O 1
ATOM 1023 N N . ALA A 1 136 ? -23.534 1.733 38.829 1.00 59.97 136 ALA A N 1
ATOM 1024 C CA . ALA A 1 136 ? -24.900 2.274 38.806 1.00 59.97 136 ALA A CA 1
ATOM 1025 C C . ALA A 1 136 ? -25.329 2.683 37.388 1.00 59.97 136 ALA A C 1
ATOM 1027 O O . ALA A 1 136 ? -25.453 3.865 37.098 1.00 59.97 136 ALA A O 1
ATOM 1028 N N . SER A 1 137 ? -25.522 1.715 36.480 1.00 70.25 137 SER A N 1
ATOM 1029 C CA . SER A 1 137 ? -26.106 1.887 35.123 1.00 70.25 137 SER A CA 1
ATOM 1030 C C . SER A 1 137 ? -25.515 2.985 34.214 1.00 70.25 137 SER A C 1
ATOM 1032 O O . SER A 1 137 ? -26.055 3.252 33.143 1.00 70.25 137 SER A O 1
ATOM 1034 N N . CYS A 1 138 ? -24.417 3.626 34.610 1.00 79.19 138 CYS A N 1
ATOM 1035 C CA . CYS A 1 138 ? -23.867 4.776 33.920 1.00 79.19 138 CYS A CA 1
ATOM 1036 C C . CYS A 1 138 ? -22.787 4.327 32.938 1.00 79.19 138 CYS A C 1
ATOM 1038 O O . CYS A 1 138 ? -21.724 3.852 33.334 1.00 79.19 138 CYS A O 1
ATOM 1040 N N . THR A 1 139 ? -23.065 4.490 31.647 1.00 82.25 139 THR A N 1
ATOM 1041 C CA . THR A 1 139 ? -22.134 4.202 30.545 1.00 82.25 139 THR A CA 1
ATOM 1042 C C . THR A 1 139 ? -21.518 5.478 29.972 1.00 82.25 139 THR A C 1
ATOM 1044 O O . THR A 1 139 ? -21.065 5.486 28.829 1.00 82.25 139 THR A O 1
ATOM 1047 N N . TRP A 1 140 ? -21.567 6.582 30.724 1.00 86.56 140 TRP A N 1
ATOM 1048 C CA . TRP A 1 140 ? -21.110 7.878 30.243 1.00 86.56 140 TRP A CA 1
ATOM 1049 C C . TRP A 1 140 ? -19.597 7.884 30.009 1.00 86.56 140 TRP A C 1
ATOM 1051 O O . TRP A 1 140 ? -18.814 7.383 30.826 1.00 86.56 140 TRP A O 1
ATOM 1061 N N . GLN A 1 141 ? -19.215 8.485 28.885 1.00 87.00 141 GLN A N 1
ATOM 1062 C CA . GLN A 1 141 ? -17.844 8.783 28.509 1.00 87.00 141 GLN A CA 1
ATOM 1063 C C . GLN A 1 141 ? -17.790 10.200 27.938 1.00 87.00 141 GLN A C 1
ATOM 1065 O O . GLN A 1 141 ? -18.686 10.595 27.191 1.00 87.00 141 GLN A O 1
ATOM 1070 N N . GLY A 1 142 ? -16.745 10.955 28.264 1.00 85.06 142 GLY A N 1
ATOM 1071 C CA . GLY A 1 142 ? -16.563 12.317 27.761 1.00 85.06 142 GLY A CA 1
ATOM 1072 C C . GLY A 1 142 ? -15.181 12.873 28.070 1.00 85.06 142 GLY A C 1
ATOM 1073 O O . GLY A 1 142 ? -14.322 12.158 28.590 1.00 85.06 142 GLY A O 1
ATOM 1074 N N . SER A 1 143 ? -14.940 14.139 27.735 1.00 84.88 143 SER A N 1
ATOM 1075 C CA . SER A 1 143 ? -13.672 14.787 28.084 1.00 84.88 143 SER A CA 1
ATOM 1076 C C . SER A 1 143 ? -13.552 14.966 29.599 1.00 84.88 143 SER A C 1
ATOM 1078 O O . SER A 1 143 ? -14.553 14.966 30.320 1.00 84.88 143 SER A O 1
ATOM 1080 N N . PHE A 1 144 ? -12.324 15.139 30.091 1.00 80.44 144 PHE A N 1
ATOM 1081 C CA . PHE A 1 144 ? -12.067 15.362 31.515 1.00 80.44 144 PHE A CA 1
ATOM 1082 C C . PHE A 1 144 ? -12.892 16.532 32.083 1.00 80.44 144 PHE A C 1
ATOM 1084 O O . PHE A 1 144 ? -13.508 16.411 33.140 1.00 80.44 144 PHE A O 1
ATOM 1091 N N . GLU A 1 145 ? -12.997 17.630 31.330 1.00 82.56 145 GLU A N 1
ATOM 1092 C CA . GLU A 1 145 ? -13.776 18.819 31.701 1.00 82.56 145 GLU A CA 1
ATOM 1093 C C . GLU A 1 145 ? -15.276 18.532 31.883 1.00 82.56 145 GLU A C 1
ATOM 1095 O O . GLU A 1 145 ? -15.957 19.204 32.657 1.00 82.56 145 GLU A O 1
ATOM 1100 N N . GLN A 1 146 ? -15.800 17.511 31.200 1.00 83.56 146 GLN A N 1
ATOM 1101 C CA . GLN A 1 146 ? -17.210 17.127 31.257 1.00 83.56 146 GLN A CA 1
ATOM 1102 C C . GLN A 1 146 ? -17.521 16.137 32.387 1.00 83.56 146 GLN A C 1
ATOM 1104 O O . GLN A 1 146 ? -18.696 15.923 32.693 1.00 83.56 146 GLN A O 1
ATOM 1109 N N . VAL A 1 147 ? -16.501 15.571 33.045 1.00 83.81 147 VAL A N 1
ATOM 1110 C CA . VAL A 1 147 ? -16.681 14.591 34.127 1.00 83.81 147 VAL A CA 1
ATOM 1111 C C . VAL A 1 147 ? -17.434 15.218 35.298 1.00 83.81 147 VAL A C 1
ATOM 1113 O O . VAL A 1 147 ? -18.440 14.668 35.738 1.00 83.81 147 VAL A O 1
ATOM 1116 N N . MET A 1 148 ? -16.993 16.379 35.792 1.00 82.12 148 MET A N 1
ATOM 1117 C CA . MET A 1 148 ? -17.624 17.018 36.953 1.00 82.12 148 MET A CA 1
ATOM 1118 C C . MET A 1 148 ? -19.075 17.461 36.673 1.00 82.12 148 MET A C 1
ATOM 1120 O O . MET A 1 148 ? -19.954 17.113 37.466 1.00 82.12 148 MET A O 1
ATOM 1124 N N . PRO A 1 149 ? -19.382 18.121 35.534 1.00 85.00 149 PRO A N 1
ATOM 1125 C CA . PRO A 1 149 ? -20.764 18.377 35.127 1.00 85.00 149 PRO A CA 1
ATOM 1126 C C . PRO A 1 149 ? -21.629 17.111 35.051 1.00 85.00 149 PRO A C 1
ATOM 1128 O O . PRO A 1 149 ? -22.762 17.109 35.532 1.00 85.00 149 PRO A O 1
ATOM 1131 N N . HIS A 1 150 ? -21.100 16.017 34.492 1.00 86.00 150 HIS A N 1
ATOM 1132 C CA . HIS A 1 150 ? -21.809 14.739 34.424 1.00 86.00 150 HIS A CA 1
ATOM 1133 C C . HIS A 1 150 ? -22.128 14.185 35.822 1.00 86.00 150 HIS A C 1
ATOM 1135 O O . HIS A 1 150 ? -23.271 13.809 36.092 1.00 86.00 150 HIS A O 1
ATOM 1141 N N . LEU A 1 151 ? -21.137 14.170 36.718 1.00 81.69 151 LEU A N 1
ATOM 1142 C CA . LEU A 1 151 ? -21.286 13.681 38.087 1.00 81.69 151 LEU A CA 1
ATOM 1143 C C . LEU A 1 151 ? -22.345 14.468 38.866 1.00 81.69 151 LEU A C 1
ATOM 1145 O O . LEU A 1 151 ? -23.200 13.863 39.509 1.00 81.69 151 LEU A O 1
ATOM 1149 N N . MET A 1 152 ? -22.339 15.797 38.764 1.00 80.25 152 MET A N 1
ATOM 1150 C CA . MET A 1 152 ? -23.337 16.643 39.424 1.00 80.25 152 MET A CA 1
ATOM 1151 C C . MET A 1 152 ? -24.746 16.430 38.861 1.00 80.25 152 MET A C 1
ATOM 1153 O O . MET A 1 152 ? -25.716 16.452 39.610 1.00 80.25 152 MET A O 1
ATOM 1157 N N . MET A 1 153 ? -24.883 16.214 37.551 1.00 79.38 153 MET A N 1
ATOM 1158 C CA . MET A 1 153 ? -26.200 16.149 36.916 1.00 79.38 153 MET A CA 1
ATOM 1159 C C . MET A 1 153 ? -26.870 14.774 37.015 1.00 79.38 153 MET A C 1
ATOM 1161 O O . MET A 1 153 ? -28.093 14.703 37.108 1.00 79.38 153 MET A O 1
ATOM 1165 N N . TYR A 1 154 ? -26.092 13.690 36.991 1.00 75.00 154 TYR A N 1
ATOM 1166 C CA . TYR A 1 154 ? -26.628 12.328 36.868 1.00 75.00 154 TYR A CA 1
ATOM 1167 C C . TYR A 1 154 ? -26.360 11.429 38.078 1.00 75.00 154 TYR A C 1
ATOM 1169 O O . TYR A 1 154 ? -26.965 10.363 38.183 1.00 75.00 154 TYR A O 1
ATOM 1177 N N . HIS A 1 155 ? -25.493 11.841 39.007 1.00 78.25 155 HIS A N 1
ATOM 1178 C CA . HIS A 1 155 ? -25.217 11.098 40.235 1.00 78.25 155 HIS A CA 1
ATOM 1179 C C . HIS A 1 155 ? -25.636 11.928 41.461 1.00 78.25 155 HIS A C 1
ATOM 1181 O O . HIS A 1 155 ? -24.823 12.596 42.098 1.00 78.25 155 HIS A O 1
ATOM 1187 N N . GLU A 1 156 ? -26.929 11.857 41.812 1.00 62.53 156 GLU A N 1
ATOM 1188 C CA . GLU A 1 156 ? -27.581 12.663 42.868 1.00 62.53 156 GLU A CA 1
ATOM 1189 C C . GLU A 1 156 ? -26.865 12.636 44.233 1.00 62.53 156 GLU A C 1
ATOM 1191 O O . GLU A 1 156 ? -26.870 13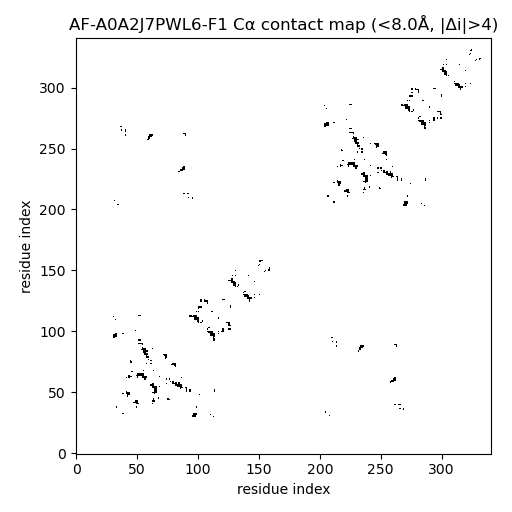.631 44.960 1.00 62.53 156 GLU A O 1
ATOM 1196 N N . LEU A 1 157 ? -26.190 11.530 44.572 1.00 58.25 157 LEU A N 1
ATOM 1197 C CA . LEU A 1 157 ? -25.429 11.399 45.821 1.00 58.25 157 LEU A CA 1
ATOM 1198 C C . LEU A 1 157 ? -24.201 12.326 45.893 1.00 58.25 157 LEU A C 1
ATOM 1200 O O . LEU A 1 157 ? -23.782 12.685 46.990 1.00 58.25 157 LEU A O 1
ATOM 1204 N N . ILE A 1 158 ? -23.636 12.748 44.758 1.00 58.12 158 ILE A N 1
ATOM 1205 C CA . ILE A 1 158 ? -22.499 13.683 44.711 1.00 58.12 158 ILE A CA 1
ATOM 1206 C C . ILE A 1 158 ? -22.991 15.115 44.869 1.00 58.12 158 ILE A C 1
ATOM 1208 O O . ILE A 1 158 ? -22.400 15.870 45.634 1.00 58.12 158 ILE A O 1
ATOM 1212 N N . ASN A 1 159 ? -24.117 15.453 44.233 1.00 48.59 159 ASN A N 1
ATOM 1213 C CA . ASN A 1 159 ? -24.763 16.756 44.390 1.00 48.59 159 ASN A CA 1
ATOM 1214 C C . ASN A 1 159 ? -25.076 17.059 45.869 1.00 48.59 159 ASN A C 1
ATOM 1216 O O . ASN A 1 159 ? -24.900 18.188 46.325 1.00 48.59 159 ASN A O 1
ATOM 1220 N N . LEU A 1 160 ? -25.475 16.039 46.639 1.00 47.31 160 LEU A N 1
ATOM 1221 C CA . LEU A 1 160 ? -25.749 16.159 48.075 1.00 47.31 160 LEU A CA 1
ATOM 1222 C C . LEU A 1 160 ? -24.485 16.269 48.949 1.00 47.31 160 LEU A C 1
ATOM 1224 O O . LEU A 1 160 ? -24.542 16.912 49.995 1.00 47.31 160 LEU A O 1
ATOM 1228 N N . LEU A 1 161 ? -23.353 15.685 48.536 1.00 48.25 161 LEU A N 1
ATOM 1229 C CA . LEU A 1 161 ? -22.076 15.761 49.266 1.00 48.25 161 LEU A CA 1
ATOM 1230 C C . LEU A 1 161 ? -21.296 17.051 48.972 1.00 48.25 161 LEU A C 1
ATOM 1232 O O . LEU A 1 161 ? -20.613 17.559 49.853 1.00 48.25 161 LEU A O 1
ATOM 123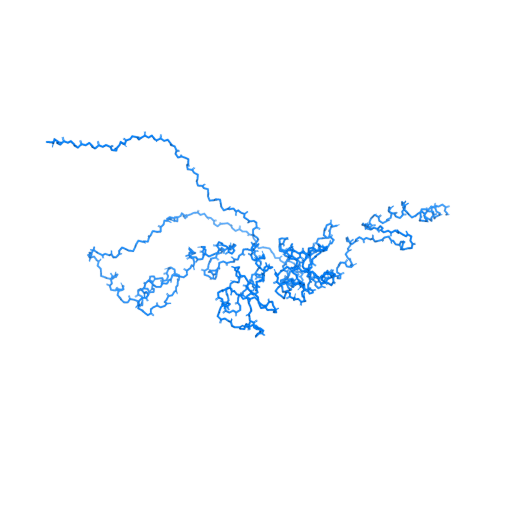6 N N . THR A 1 162 ? -21.402 17.613 47.765 1.00 47.44 162 THR A N 1
ATOM 1237 C CA . THR A 1 162 ? -20.740 18.885 47.423 1.00 47.44 162 THR A CA 1
ATOM 1238 C C . THR A 1 162 ? -21.474 20.110 47.966 1.00 47.44 162 THR A C 1
ATOM 1240 O O . THR A 1 162 ? -20.860 21.161 48.113 1.00 47.44 162 THR A O 1
ATOM 1243 N N . MET A 1 163 ? -22.774 19.993 48.265 1.00 42.53 163 MET A N 1
ATOM 1244 C CA . MET A 1 163 ? -23.592 21.092 48.805 1.00 42.53 163 MET A CA 1
ATOM 1245 C C . MET A 1 163 ? -23.699 21.092 50.338 1.00 42.53 163 MET A C 1
ATOM 1247 O O . MET A 1 163 ? -24.145 22.081 50.910 1.00 42.53 163 MET A O 1
ATOM 1251 N N . ASN A 1 164 ? -23.264 20.025 51.013 1.00 44.44 164 ASN A N 1
ATOM 1252 C CA . ASN A 1 164 ? -23.206 19.945 52.469 1.00 44.44 164 ASN A CA 1
ATOM 1253 C C . ASN A 1 164 ? -21.835 19.408 52.889 1.00 44.44 164 ASN A C 1
ATOM 1255 O O . ASN A 1 164 ? -21.635 18.197 52.853 1.00 44.44 164 ASN A O 1
ATOM 1259 N N . THR A 1 165 ? -20.911 20.287 53.301 1.00 39.00 165 THR A N 1
ATOM 1260 C CA . THR A 1 165 ? -20.212 20.226 54.607 1.00 39.00 165 THR A CA 1
ATOM 1261 C C . THR A 1 165 ? -18.927 21.075 54.656 1.00 39.00 165 THR A C 1
ATOM 1263 O O . THR A 1 165 ? -17.858 20.674 54.203 1.00 39.00 165 THR A O 1
ATOM 1266 N N . GLU A 1 166 ? -18.994 22.204 55.370 1.00 44.47 166 GLU A N 1
ATOM 1267 C CA . GLU A 1 166 ? -18.089 22.374 56.515 1.00 44.47 166 GLU A CA 1
ATOM 1268 C C . GLU A 1 166 ? -18.348 21.181 57.470 1.00 44.47 166 GLU A C 1
ATOM 1270 O O . GLU A 1 166 ? -19.510 20.874 57.724 1.00 44.47 166 GLU A O 1
ATOM 1275 N N . TYR A 1 167 ? -17.296 20.504 57.963 1.00 35.44 167 TYR A N 1
ATOM 1276 C CA . TYR A 1 167 ? -17.291 19.256 58.778 1.00 35.44 167 TYR A CA 1
ATOM 1277 C C . TYR A 1 167 ? -17.638 17.941 58.039 1.00 35.44 167 TYR A C 1
ATOM 1279 O O . TYR A 1 167 ? -18.784 17.665 57.745 1.00 35.44 167 TYR A O 1
ATOM 1287 N N . SER A 1 168 ? -16.779 16.938 57.863 1.00 32.56 168 SER A N 1
ATOM 1288 C CA . SER A 1 168 ? -15.658 16.508 58.692 1.00 32.56 168 SER A CA 1
ATOM 1289 C C . SER A 1 168 ? -15.037 15.270 58.028 1.00 32.56 168 SER A C 1
ATOM 1291 O O . SER A 1 168 ? -15.711 14.270 57.800 1.00 32.56 168 SER A O 1
ATOM 1293 N N . THR A 1 169 ? -13.739 15.336 57.740 1.00 39.59 169 THR A N 1
ATOM 1294 C CA . THR A 1 169 ? -12.758 14.239 57.863 1.00 39.59 169 THR A CA 1
ATOM 1295 C C . THR A 1 169 ? -13.288 12.794 57.815 1.00 39.59 169 THR A C 1
ATOM 1297 O O . THR A 1 169 ? -13.389 12.134 58.848 1.00 39.59 169 THR A O 1
ATOM 1300 N N . ARG A 1 170 ? -13.556 12.279 56.611 1.00 38.06 170 ARG A N 1
ATOM 1301 C CA . ARG A 1 170 ? -13.302 10.878 56.190 1.00 38.06 170 ARG A CA 1
ATOM 1302 C C . ARG A 1 170 ? -13.528 10.718 54.679 1.00 38.06 170 ARG A C 1
ATOM 1304 O O . ARG A 1 170 ? -14.098 9.733 54.217 1.00 38.06 170 ARG A O 1
ATOM 1311 N N . ALA A 1 171 ? -13.086 11.716 53.912 1.00 36.28 171 ALA A N 1
ATOM 1312 C CA . ALA A 1 171 ? -13.130 11.680 52.459 1.00 36.28 171 ALA A CA 1
ATOM 1313 C C . ALA A 1 171 ? -12.256 10.531 51.948 1.00 36.28 171 ALA A C 1
ATOM 1315 O O . ALA A 1 171 ? -11.094 10.383 52.334 1.00 36.28 171 ALA A O 1
ATOM 1316 N N . VAL A 1 172 ? -12.877 9.703 51.117 1.00 33.12 172 VAL A N 1
ATOM 1317 C CA . VAL A 1 172 ? -12.268 8.624 50.351 1.00 33.12 172 VAL A CA 1
ATOM 1318 C C . VAL A 1 172 ? -11.021 9.171 49.666 1.00 33.12 172 VAL A C 1
ATOM 1320 O O . VAL A 1 172 ? -11.092 10.079 48.843 1.00 33.12 172 VAL A O 1
ATOM 1323 N N . LYS A 1 173 ? -9.872 8.625 50.051 1.00 26.33 173 LYS A N 1
ATOM 1324 C CA . LYS A 1 173 ? -8.582 8.905 49.439 1.00 26.33 173 LYS A CA 1
ATOM 1325 C C . LYS A 1 173 ? -8.603 8.314 48.024 1.00 26.33 173 LYS A C 1
ATOM 1327 O O . LYS A 1 173 ? -8.353 7.127 47.849 1.00 26.33 173 LYS A O 1
ATOM 1332 N N . MET A 1 174 ? -8.992 9.111 47.033 1.00 31.41 174 MET A N 1
ATOM 1333 C CA . MET A 1 174 ? -8.651 8.859 45.634 1.00 31.41 174 MET A CA 1
ATOM 1334 C C . MET A 1 174 ? -7.373 9.649 45.355 1.00 31.41 174 MET A C 1
ATOM 1336 O O . MET A 1 174 ? -7.415 10.864 45.186 1.00 31.41 174 MET A O 1
ATOM 1340 N N . ASP A 1 175 ? -6.231 8.961 45.399 1.00 23.38 175 ASP A N 1
ATOM 1341 C CA . ASP A 1 175 ? -4.936 9.531 45.029 1.00 23.38 175 ASP A CA 1
ATOM 1342 C C . ASP A 1 175 ? -4.947 9.816 43.516 1.00 23.38 175 ASP A C 1
ATOM 1344 O O . ASP A 1 175 ? -4.884 8.901 42.696 1.00 23.38 175 ASP A O 1
ATOM 1348 N N . PHE A 1 176 ? -5.057 11.093 43.146 1.00 30.84 176 PHE A N 1
ATOM 1349 C CA . PHE A 1 176 ? -4.824 11.581 41.788 1.00 30.84 176 PHE A CA 1
ATOM 1350 C C . PHE A 1 176 ? -3.492 12.338 41.806 1.00 30.84 176 PHE A C 1
ATOM 1352 O O . PHE A 1 176 ? -3.432 13.523 42.130 1.00 30.84 176 PHE A O 1
ATOM 1359 N N . THR A 1 177 ? -2.388 11.644 41.536 1.00 25.73 177 THR A N 1
ATOM 1360 C CA . THR A 1 177 ? -1.095 12.294 41.293 1.00 25.73 177 THR A CA 1
ATOM 1361 C C . THR A 1 177 ? -1.083 12.827 39.864 1.00 25.73 177 THR A C 1
ATOM 1363 O O . THR A 1 177 ? -0.767 12.095 38.931 1.00 25.73 177 THR A O 1
ATOM 1366 N N . VAL A 1 178 ? -1.434 14.102 39.697 1.00 29.62 178 VAL A N 1
ATOM 1367 C CA . VAL A 1 178 ? -1.078 14.893 38.512 1.00 29.62 178 VAL A CA 1
ATOM 1368 C C . VAL A 1 178 ? 0.136 15.727 38.889 1.00 29.62 178 VAL A C 1
ATOM 1370 O O . VAL A 1 178 ? 0.054 16.618 39.734 1.00 29.62 178 VAL A O 1
ATOM 1373 N N . SER A 1 179 ? 1.279 15.404 38.290 1.00 29.48 179 SER A N 1
ATOM 1374 C CA . SER A 1 179 ? 2.473 16.235 38.359 1.00 29.48 179 SER A CA 1
ATOM 1375 C C . SER A 1 179 ? 2.522 17.182 37.163 1.00 29.48 179 SER A C 1
ATOM 1377 O O . SER A 1 179 ? 2.421 16.752 36.020 1.00 29.48 179 SER A O 1
ATOM 1379 N N . ASN A 1 180 ? 2.790 18.442 37.506 1.00 32.53 180 ASN A N 1
ATOM 1380 C CA . ASN A 1 180 ? 3.373 19.525 36.714 1.00 32.53 180 ASN A CA 1
ATOM 1381 C C . ASN A 1 180 ? 2.473 20.426 35.853 1.00 32.53 180 ASN A C 1
ATOM 1383 O O . ASN A 1 180 ? 2.210 20.186 34.685 1.00 32.53 180 ASN A O 1
ATOM 1387 N N . GLN A 1 181 ? 2.104 21.539 36.503 1.00 31.16 181 GLN A N 1
ATOM 1388 C CA . GLN A 1 181 ? 2.539 22.915 36.201 1.00 31.16 181 GLN A CA 1
ATOM 1389 C C . GLN A 1 181 ? 2.532 23.365 34.732 1.00 31.16 181 GLN A C 1
ATOM 1391 O O . GLN A 1 181 ? 3.449 23.099 33.962 1.00 31.16 181 GLN A O 1
ATOM 1396 N N . ILE A 1 182 ? 1.514 24.173 34.435 1.00 27.61 182 ILE A N 1
ATOM 1397 C CA . ILE A 1 182 ? 1.411 25.082 33.296 1.00 27.61 182 ILE A CA 1
ATOM 1398 C C . ILE A 1 182 ? 2.321 26.289 33.562 1.00 27.61 182 ILE A C 1
ATOM 1400 O O . ILE A 1 182 ? 2.144 26.974 34.571 1.00 27.61 182 ILE A O 1
ATOM 1404 N N . ASP A 1 183 ? 3.246 26.560 32.644 1.00 27.00 183 ASP A N 1
ATOM 1405 C CA . ASP A 1 183 ? 3.878 27.869 32.479 1.00 27.00 183 ASP A CA 1
ATOM 1406 C C . ASP A 1 183 ? 3.230 28.560 31.272 1.00 27.00 183 ASP A C 1
ATOM 1408 O O . ASP A 1 183 ? 3.138 27.992 30.182 1.00 27.00 183 ASP A O 1
ATOM 1412 N N . LEU A 1 184 ? 2.698 29.759 31.496 1.00 27.83 184 LEU A N 1
ATOM 1413 C CA . LEU A 1 184 ? 1.928 30.525 30.524 1.00 27.83 184 LEU A CA 1
ATOM 1414 C C . LEU A 1 184 ? 2.769 31.714 30.055 1.00 27.83 184 LEU A C 1
ATOM 1416 O O . LEU A 1 184 ? 2.625 32.819 30.574 1.00 27.83 184 LEU A O 1
ATOM 1420 N N . SER A 1 185 ? 3.600 31.508 29.034 1.00 28.47 185 SER A N 1
ATOM 1421 C CA . SER A 1 185 ? 4.114 32.601 28.199 1.00 28.47 185 SER A CA 1
ATOM 1422 C C . SER A 1 185 ? 4.744 32.082 26.904 1.00 28.47 185 SER A C 1
ATOM 1424 O O . SER A 1 185 ? 5.760 31.401 26.976 1.00 28.47 185 SER A O 1
ATOM 1426 N N . ALA A 1 186 ? 4.168 32.432 25.745 1.00 29.52 186 ALA A N 1
ATOM 1427 C CA . ALA A 1 186 ? 4.889 32.932 24.557 1.00 29.52 186 ALA A CA 1
ATOM 1428 C C . ALA A 1 186 ? 3.970 33.025 23.315 1.00 29.52 186 ALA A C 1
ATOM 1430 O O . ALA A 1 186 ? 3.627 32.034 22.683 1.00 29.52 186 ALA A O 1
ATOM 1431 N N . GLU A 1 187 ? 3.571 34.263 23.022 1.00 28.62 187 GLU A N 1
ATOM 1432 C CA . GLU A 1 187 ? 3.648 34.946 21.718 1.00 28.62 187 GLU A CA 1
ATOM 1433 C C . GLU A 1 187 ? 3.122 34.267 20.432 1.00 28.62 187 GLU A C 1
ATOM 1435 O O . GLU A 1 187 ? 3.766 33.442 19.791 1.00 28.62 187 GLU A O 1
ATOM 1440 N N . LEU A 1 188 ? 1.978 34.794 19.968 1.00 31.02 188 LEU A N 1
ATOM 1441 C CA . LEU A 1 188 ? 1.556 34.789 18.567 1.00 31.02 188 LEU A CA 1
ATOM 1442 C C . LEU A 1 188 ? 2.503 35.636 17.708 1.00 31.02 188 LEU A C 1
ATOM 1444 O O . LEU A 1 188 ? 2.558 36.850 17.908 1.00 31.02 188 LEU A O 1
ATOM 1448 N N . GLN A 1 189 ? 3.084 35.052 16.658 1.00 29.81 189 GLN A N 1
ATOM 1449 C CA . GLN A 1 189 ? 3.442 35.776 15.431 1.00 29.81 189 GLN A CA 1
ATOM 1450 C C . GLN A 1 189 ? 3.187 34.880 14.210 1.00 29.81 189 GLN A C 1
ATOM 1452 O O . GLN A 1 189 ? 3.729 33.784 14.098 1.00 29.81 189 GLN A O 1
ATOM 1457 N N . GLY A 1 190 ? 2.285 35.334 13.333 1.00 27.50 190 GLY A N 1
ATOM 1458 C CA . GLY A 1 190 ? 1.903 34.647 12.097 1.00 27.50 190 GLY A CA 1
ATOM 1459 C C . GLY A 1 190 ? 2.864 34.896 10.935 1.00 27.50 190 GLY A C 1
ATOM 1460 O O . GLY A 1 190 ? 3.888 35.541 11.127 1.00 27.50 190 GLY A O 1
ATOM 1461 N N . LEU A 1 191 ? 2.491 34.384 9.750 1.00 24.86 191 LEU A N 1
ATOM 1462 C CA . LEU A 1 191 ? 2.800 34.816 8.363 1.00 24.86 191 LEU A CA 1
ATOM 1463 C C . LEU A 1 191 ? 2.402 33.661 7.386 1.00 24.86 191 LEU A C 1
ATOM 1465 O O . LEU A 1 191 ? 2.075 32.574 7.853 1.00 24.86 191 LEU A O 1
ATOM 1469 N N . PRO A 1 192 ? 2.371 33.843 6.049 1.00 27.84 192 PRO A N 1
ATOM 1470 C CA . PRO A 1 192 ? 1.297 34.459 5.272 1.00 27.84 192 PRO A CA 1
ATOM 1471 C C . PRO A 1 192 ? 0.661 33.498 4.235 1.00 27.84 192 PRO A C 1
ATOM 1473 O O . PRO A 1 192 ? 1.241 32.502 3.814 1.00 27.84 192 PRO A O 1
ATOM 1476 N N . ILE A 1 193 ? -0.536 33.858 3.767 1.00 26.80 193 ILE A N 1
ATOM 1477 C CA . ILE A 1 193 ? -1.228 33.234 2.630 1.00 26.80 193 ILE A CA 1
ATOM 1478 C C . ILE A 1 193 ? -0.646 33.799 1.328 1.00 26.80 193 ILE A C 1
ATOM 1480 O O . ILE A 1 193 ? -0.642 35.017 1.145 1.00 26.80 193 ILE A O 1
ATOM 1484 N N . THR A 1 194 ? -0.250 32.939 0.388 1.00 27.33 194 THR A N 1
ATOM 1485 C CA . THR A 1 194 ? -0.181 33.292 -1.039 1.00 27.33 194 THR A CA 1
ATOM 1486 C C . THR A 1 194 ? -0.863 32.222 -1.886 1.00 27.33 194 THR A C 1
ATOM 1488 O O . THR A 1 194 ? -0.861 31.033 -1.573 1.00 27.33 194 THR A O 1
ATOM 1491 N N . SER A 1 195 ? -1.538 32.694 -2.926 1.00 28.53 195 SER A N 1
ATOM 1492 C CA . SER A 1 195 ? -2.532 31.997 -3.729 1.00 28.53 195 SER A CA 1
ATOM 1493 C C . SER A 1 195 ? -1.998 31.561 -5.100 1.00 28.53 195 SER A C 1
ATOM 1495 O O . SER A 1 195 ? -1.258 32.288 -5.751 1.00 28.53 195 SER A O 1
ATOM 1497 N N . ASN A 1 196 ? -2.476 30.382 -5.515 1.00 27.58 196 ASN A N 1
ATOM 1498 C CA . ASN A 1 196 ? -2.740 29.837 -6.855 1.00 27.58 196 ASN A CA 1
ATOM 1499 C C . ASN A 1 196 ? -1.760 30.038 -8.026 1.00 27.58 196 ASN A C 1
ATOM 1501 O O . ASN A 1 196 ? -1.554 31.144 -8.518 1.00 27.58 196 ASN A O 1
ATOM 1505 N N . SER A 1 197 ? -1.434 28.912 -8.675 1.00 28.89 197 SER A N 1
ATOM 1506 C CA . SER A 1 197 ? -1.625 28.737 -10.126 1.00 28.89 197 SER A CA 1
ATOM 1507 C C . SER A 1 197 ? -1.860 27.265 -10.483 1.00 28.89 197 SER A C 1
ATOM 1509 O O . SER A 1 197 ? -1.270 26.361 -9.900 1.00 28.89 197 SER A O 1
ATOM 1511 N N . SER A 1 198 ? -2.792 27.063 -11.410 1.00 32.97 198 SER A N 1
ATOM 1512 C CA . SER A 1 198 ? -3.475 25.817 -11.750 1.00 32.97 198 SER A CA 1
ATOM 1513 C C . SER A 1 198 ? -2.615 24.789 -12.491 1.00 32.97 198 SER A C 1
ATOM 1515 O O . SER A 1 198 ? -2.043 25.094 -13.533 1.00 32.97 198 SER A O 1
ATOM 1517 N N . ALA A 1 199 ? -2.681 23.536 -12.040 1.00 30.52 199 ALA A N 1
ATOM 1518 C CA . ALA A 1 199 ? -2.548 22.349 -12.878 1.00 30.52 199 ALA A CA 1
ATOM 1519 C C . ALA A 1 199 ? -3.573 21.318 -12.384 1.00 30.52 199 ALA A C 1
ATOM 1521 O O . ALA A 1 199 ? -3.767 21.148 -11.183 1.00 30.52 199 ALA A O 1
ATOM 1522 N N . THR A 1 200 ? -4.300 20.712 -13.316 1.00 32.28 200 THR A N 1
ATOM 1523 C CA . THR A 1 200 ? -5.369 19.729 -13.100 1.00 32.28 200 THR A CA 1
ATOM 1524 C C . THR A 1 200 ? -4.923 18.609 -12.162 1.00 32.28 200 THR A C 1
ATOM 1526 O O . THR A 1 200 ? -4.149 17.738 -12.545 1.00 32.28 200 THR A O 1
ATOM 1529 N N . ALA A 1 201 ? -5.419 18.661 -10.926 1.00 31.88 201 ALA A N 1
ATOM 1530 C CA . ALA A 1 201 ? -5.106 17.722 -9.865 1.00 31.88 201 ALA A CA 1
ATOM 1531 C C . ALA A 1 201 ? -5.912 16.428 -10.028 1.00 31.88 201 ALA A C 1
ATOM 1533 O O . ALA A 1 201 ? -7.106 16.371 -9.736 1.00 31.88 201 ALA A O 1
ATOM 1534 N N . THR A 1 202 ? -5.243 15.362 -10.444 1.00 39.59 202 THR A N 1
ATOM 1535 C CA . THR A 1 202 ? -5.517 14.048 -9.864 1.00 39.59 202 THR A CA 1
ATOM 1536 C C . THR A 1 202 ? -4.744 13.996 -8.549 1.00 39.59 202 THR A C 1
ATOM 1538 O O . THR A 1 202 ? -3.518 14.095 -8.573 1.00 39.59 202 THR A O 1
ATOM 1541 N N . ASN A 1 203 ? -5.441 13.905 -7.412 1.00 47.25 203 ASN A N 1
ATOM 1542 C CA . ASN A 1 203 ? -4.851 13.827 -6.067 1.00 47.25 203 ASN A CA 1
ATOM 1543 C C . ASN A 1 203 ? -4.094 12.497 -5.870 1.00 47.25 203 ASN A C 1
ATOM 1545 O O . ASN A 1 203 ? -4.540 11.629 -5.125 1.00 47.25 203 ASN A O 1
ATOM 1549 N N . ALA A 1 204 ? -2.986 12.305 -6.577 1.00 49.25 204 ALA A N 1
ATOM 1550 C CA . ALA A 1 204 ? -2.060 11.211 -6.345 1.00 49.25 204 ALA A CA 1
ATOM 1551 C C . ALA A 1 204 ? -0.847 11.772 -5.598 1.00 49.25 204 ALA A C 1
ATOM 1553 O O . ALA A 1 204 ? -0.205 12.727 -6.035 1.00 49.25 204 ALA A O 1
ATOM 1554 N N . THR A 1 205 ? -0.577 11.204 -4.428 1.00 62.53 205 THR A N 1
ATOM 1555 C CA . THR A 1 205 ? 0.516 11.635 -3.558 1.00 62.53 205 THR A CA 1
ATOM 1556 C C . THR A 1 205 ? 1.798 10.947 -4.021 1.00 62.53 205 THR A C 1
ATOM 1558 O O . THR A 1 205 ? 1.832 9.730 -4.228 1.00 62.53 205 THR A O 1
ATOM 1561 N N . THR A 1 206 ? 2.874 11.712 -4.198 1.00 64.88 206 THR A N 1
ATOM 1562 C CA . THR A 1 206 ? 4.211 11.143 -4.404 1.00 64.88 206 THR A CA 1
ATOM 1563 C C . THR A 1 206 ? 4.585 10.327 -3.175 1.00 64.88 206 THR A C 1
ATOM 1565 O O . THR A 1 206 ? 4.657 10.877 -2.074 1.00 64.88 206 THR A O 1
ATOM 1568 N N . VAL A 1 207 ? 4.783 9.016 -3.336 1.00 65.94 207 VAL A N 1
ATOM 1569 C CA . VAL A 1 207 ? 5.151 8.157 -2.204 1.00 65.94 207 VAL A CA 1
ATOM 1570 C C . VAL A 1 207 ? 6.550 8.501 -1.708 1.00 65.94 207 VAL A C 1
ATOM 1572 O O . VAL A 1 207 ? 7.436 8.826 -2.501 1.00 65.94 207 VAL A O 1
ATOM 1575 N N . SER A 1 208 ? 6.759 8.421 -0.390 1.00 70.38 208 SER A N 1
ATOM 1576 C CA . SER A 1 208 ? 8.098 8.562 0.182 1.00 70.38 208 SER A CA 1
ATOM 1577 C C . SER A 1 208 ? 9.022 7.469 -0.369 1.00 70.38 208 SER A C 1
ATOM 1579 O O . SER A 1 208 ? 8.573 6.373 -0.717 1.00 70.38 208 SER A O 1
ATOM 1581 N N . ALA A 1 209 ? 10.326 7.755 -0.444 1.00 70.25 209 ALA A N 1
ATOM 1582 C CA . ALA A 1 209 ? 11.322 6.811 -0.962 1.00 70.25 209 ALA A CA 1
ATOM 1583 C C . ALA A 1 209 ? 11.279 5.448 -0.238 1.00 70.25 209 ALA A C 1
ATOM 1585 O O . ALA A 1 209 ? 11.481 4.401 -0.851 1.00 70.25 209 ALA A O 1
ATOM 1586 N N . GLU A 1 210 ? 10.935 5.459 1.050 1.00 68.44 210 GLU A N 1
ATOM 1587 C CA . GLU A 1 210 ? 10.773 4.265 1.881 1.00 68.44 210 GLU A CA 1
ATOM 1588 C C . GLU A 1 210 ? 9.610 3.392 1.403 1.00 68.44 210 GLU A C 1
ATOM 1590 O O . GLU A 1 210 ? 9.783 2.191 1.201 1.00 68.44 210 GLU A O 1
ATOM 1595 N N . VAL A 1 211 ? 8.442 3.986 1.137 1.00 75.31 211 VAL A N 1
ATOM 159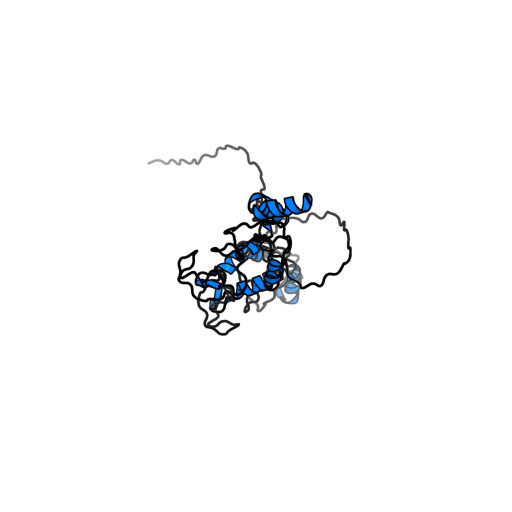6 C CA . VAL A 1 211 ? 7.278 3.250 0.621 1.00 75.31 211 VAL A CA 1
ATOM 1597 C C . VAL A 1 211 ? 7.529 2.774 -0.808 1.00 75.31 211 VAL A C 1
ATOM 1599 O O . VAL A 1 211 ? 7.164 1.649 -1.139 1.00 75.31 211 VAL A O 1
ATOM 1602 N N . ALA A 1 212 ? 8.202 3.574 -1.641 1.00 79.31 212 ALA A N 1
ATOM 1603 C CA . ALA A 1 212 ? 8.568 3.181 -3.000 1.00 79.31 212 ALA A CA 1
ATOM 1604 C C . ALA A 1 212 ? 9.463 1.926 -3.018 1.00 79.31 212 ALA A C 1
ATOM 1606 O O . ALA A 1 212 ? 9.234 1.032 -3.833 1.00 79.31 212 ALA A O 1
ATOM 1607 N N . SER A 1 213 ? 10.412 1.810 -2.081 1.00 81.88 213 SER A N 1
ATOM 1608 C CA . SER A 1 213 ? 11.309 0.646 -1.979 1.00 81.88 213 SER A CA 1
ATOM 1609 C C . SER A 1 213 ? 10.577 -0.675 -1.689 1.00 81.88 213 SER A C 1
ATOM 1611 O O . SER A 1 213 ? 11.012 -1.745 -2.112 1.00 81.88 213 SER A O 1
ATOM 1613 N N . LEU A 1 214 ? 9.409 -0.622 -1.033 1.00 83.88 214 LEU A N 1
ATOM 1614 C CA . LEU A 1 214 ? 8.580 -1.806 -0.763 1.00 83.88 214 LEU A CA 1
ATOM 1615 C C . LEU A 1 214 ? 7.971 -2.403 -2.037 1.00 83.88 214 LEU A C 1
ATOM 1617 O O . LEU A 1 214 ? 7.542 -3.559 -2.035 1.00 83.88 214 LEU A O 1
ATOM 1621 N N . PHE A 1 215 ? 7.946 -1.625 -3.119 1.00 89.56 215 PHE A N 1
ATOM 1622 C CA . PHE A 1 215 ? 7.515 -2.065 -4.435 1.00 89.56 215 PHE A CA 1
ATOM 1623 C C . PHE A 1 215 ? 8.677 -2.548 -5.300 1.00 89.56 215 PHE A C 1
ATOM 1625 O O . PHE A 1 215 ? 8.453 -2.786 -6.472 1.00 89.56 215 PHE A O 1
ATOM 1632 N N . GLU A 1 216 ? 9.898 -2.736 -4.811 1.00 90.56 216 GLU A N 1
ATOM 1633 C CA . GLU A 1 216 ? 10.982 -3.238 -5.664 1.00 90.56 216 GLU A CA 1
ATOM 1634 C C . GLU A 1 216 ? 10.932 -4.758 -5.846 1.00 90.56 216 GLU A C 1
ATOM 1636 O O . GLU A 1 216 ? 10.831 -5.540 -4.897 1.00 90.56 216 GLU A O 1
ATOM 1641 N N . CYS A 1 217 ? 11.023 -5.208 -7.098 1.00 91.81 217 CYS A N 1
ATOM 1642 C CA . CYS A 1 217 ? 11.066 -6.628 -7.400 1.00 91.81 217 CYS A CA 1
ATOM 1643 C C . CYS A 1 217 ? 12.431 -7.210 -7.017 1.00 91.81 217 CYS A C 1
ATOM 1645 O O . CYS A 1 217 ? 13.436 -6.789 -7.588 1.00 91.81 217 CYS A O 1
ATOM 1647 N N . PRO A 1 218 ? 12.497 -8.278 -6.198 1.00 91.44 218 PRO A N 1
ATOM 1648 C CA . PRO A 1 218 ? 13.769 -8.874 -5.770 1.00 91.44 218 PRO A CA 1
ATOM 1649 C C . PRO A 1 218 ? 14.556 -9.560 -6.902 1.00 91.44 218 PRO A C 1
ATOM 1651 O O . PRO A 1 218 ? 15.623 -10.115 -6.668 1.00 91.44 218 PRO A O 1
ATOM 1654 N N . VAL A 1 219 ? 14.003 -9.596 -8.117 1.00 92.06 219 VAL A N 1
ATOM 1655 C CA . VAL A 1 219 ? 14.563 -10.314 -9.269 1.00 92.06 219 VAL A CA 1
ATOM 1656 C C . VAL A 1 219 ? 15.095 -9.342 -10.313 1.00 92.06 219 VAL A C 1
ATOM 1658 O O . VAL A 1 219 ? 16.199 -9.525 -10.812 1.00 92.06 219 VAL A O 1
ATOM 1661 N N . CYS A 1 220 ? 14.292 -8.342 -10.689 1.00 91.94 220 CYS A N 1
ATOM 1662 C CA . CYS A 1 220 ? 14.657 -7.378 -11.727 1.00 91.94 220 CYS A CA 1
ATOM 1663 C C . CYS A 1 220 ? 14.961 -5.981 -11.189 1.00 91.94 220 CYS A C 1
ATOM 1665 O O . CYS A 1 220 ? 15.352 -5.135 -11.984 1.00 91.94 220 CYS A O 1
ATOM 1667 N N . PHE A 1 221 ? 14.765 -5.742 -9.886 1.00 87.88 221 PHE A N 1
ATOM 1668 C CA . PHE A 1 221 ? 14.966 -4.449 -9.219 1.00 87.88 221 PHE A CA 1
ATOM 1669 C C . PHE A 1 221 ? 14.160 -3.289 -9.831 1.00 87.88 221 PHE A C 1
ATOM 1671 O O . PHE A 1 221 ? 14.454 -2.126 -9.595 1.00 87.88 221 PHE A O 1
ATOM 1678 N N . ASP A 1 222 ? 13.127 -3.610 -10.614 1.00 88.12 222 ASP A N 1
ATOM 1679 C CA . ASP A 1 222 ? 12.132 -2.654 -11.105 1.00 88.12 222 ASP A CA 1
ATOM 1680 C C . ASP A 1 222 ? 10.910 -2.696 -10.185 1.00 88.12 222 ASP A C 1
ATOM 1682 O O . ASP A 1 222 ? 10.684 -3.677 -9.464 1.00 88.12 222 ASP A O 1
ATOM 1686 N N . TYR A 1 223 ? 10.099 -1.650 -10.239 1.00 89.19 223 TYR A N 1
ATOM 1687 C CA . TYR A 1 223 ? 8.889 -1.541 -9.448 1.00 89.19 223 TYR A CA 1
ATOM 1688 C C . TYR A 1 223 ? 7.858 -2.616 -9.838 1.00 89.19 223 TYR A C 1
ATOM 1690 O O . TYR A 1 223 ? 7.557 -2.871 -11.007 1.00 89.19 223 TYR A O 1
ATOM 1698 N N . ILE A 1 224 ? 7.288 -3.249 -8.823 1.00 90.69 224 ILE A N 1
ATOM 1699 C CA . ILE A 1 224 ? 6.221 -4.233 -8.870 1.00 90.69 224 ILE A CA 1
ATOM 1700 C C . ILE A 1 224 ? 4.916 -3.459 -9.040 1.00 90.69 224 ILE A C 1
ATOM 1702 O O . ILE A 1 224 ? 4.279 -3.054 -8.072 1.00 90.69 224 ILE A O 1
ATOM 1706 N N . LEU A 1 225 ? 4.527 -3.238 -10.289 1.00 89.12 225 LEU A N 1
ATOM 1707 C CA . LEU A 1 225 ? 3.272 -2.574 -10.630 1.00 89.12 225 LEU A CA 1
ATOM 1708 C C . LEU A 1 225 ? 2.151 -3.596 -10.884 1.00 89.12 225 LEU A C 1
ATOM 1710 O O . LEU A 1 225 ? 2.452 -4.749 -11.212 1.00 89.12 225 LEU A O 1
ATOM 1714 N N . PRO A 1 226 ? 0.868 -3.197 -10.751 1.00 88.94 226 PRO A N 1
ATOM 1715 C CA . PRO A 1 226 ? -0.270 -4.066 -11.037 1.00 88.94 226 PRO A CA 1
ATOM 1716 C C . PRO A 1 226 ? -0.160 -4.792 -12.395 1.00 88.94 226 PRO A C 1
ATOM 1718 O O . PRO A 1 226 ? 0.192 -4.161 -13.398 1.00 88.94 226 PRO A O 1
ATOM 1721 N N . PRO A 1 227 ? -0.477 -6.102 -12.463 1.00 90.50 227 PRO A N 1
ATOM 1722 C CA . PRO A 1 227 ? -0.908 -6.961 -11.356 1.00 90.50 227 PRO A CA 1
ATOM 1723 C C . PRO A 1 227 ? 0.249 -7.336 -10.412 1.00 90.50 227 PRO A C 1
ATOM 1725 O O . PRO A 1 227 ? 1.299 -7.815 -10.853 1.00 90.50 227 PRO A O 1
ATOM 1728 N N . ILE A 1 228 ? 0.034 -7.149 -9.106 1.00 90.00 228 ILE A N 1
ATOM 1729 C CA . ILE A 1 228 ? 1.036 -7.397 -8.060 1.00 90.00 228 ILE A CA 1
ATOM 1730 C C . ILE A 1 228 ? 0.808 -8.790 -7.494 1.00 90.00 228 ILE A C 1
ATOM 1732 O O . ILE A 1 228 ? -0.258 -9.092 -6.958 1.00 90.00 228 ILE A O 1
ATOM 1736 N N . LEU A 1 229 ? 1.824 -9.644 -7.585 1.00 90.69 229 LEU A N 1
ATOM 1737 C CA . LEU A 1 229 ? 1.720 -11.038 -7.171 1.00 90.69 229 LEU A CA 1
ATOM 1738 C C . LEU A 1 229 ? 2.474 -11.265 -5.870 1.00 90.69 229 LEU A C 1
ATOM 1740 O O . LEU A 1 229 ? 3.536 -10.685 -5.654 1.00 90.69 229 LEU A O 1
ATOM 1744 N N . GLN A 1 230 ? 1.940 -12.136 -5.018 1.00 88.81 230 GLN A N 1
ATOM 1745 C CA . GLN A 1 230 ? 2.569 -12.522 -3.761 1.00 88.81 230 GLN A CA 1
ATOM 1746 C C . GLN A 1 230 ? 2.714 -14.038 -3.631 1.00 88.81 230 GLN A C 1
ATOM 1748 O O . GLN A 1 230 ? 1.921 -14.808 -4.172 1.00 88.81 230 GLN A O 1
ATOM 1753 N N . CYS A 1 231 ? 3.715 -14.485 -2.873 1.00 88.12 231 CYS A N 1
ATOM 1754 C CA . CYS A 1 231 ? 3.740 -15.862 -2.382 1.00 88.12 231 CYS A CA 1
ATOM 1755 C C . CYS A 1 231 ? 2.802 -16.039 -1.172 1.00 88.12 231 CYS A C 1
ATOM 1757 O O . CYS A 1 231 ? 2.271 -15.067 -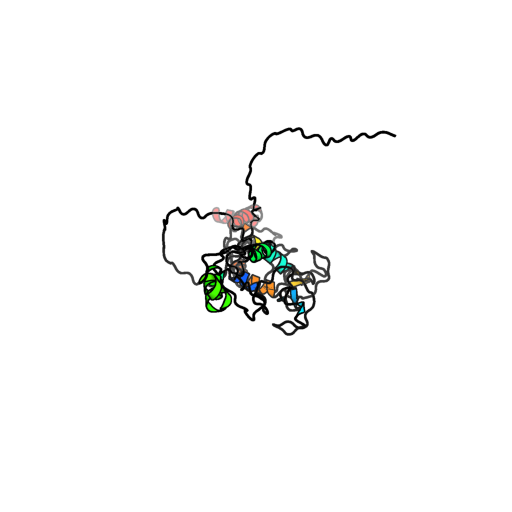0.632 1.00 88.12 231 CYS A O 1
ATOM 1759 N N . GLN A 1 232 ? 2.629 -17.278 -0.700 1.00 80.81 232 GLN A N 1
ATOM 1760 C CA . GLN A 1 232 ? 1.812 -17.578 0.488 1.00 80.81 232 GLN A CA 1
ATOM 1761 C C . GLN A 1 232 ? 2.316 -16.872 1.764 1.00 80.81 232 GLN A C 1
ATOM 1763 O O . GLN A 1 232 ? 1.522 -16.548 2.642 1.00 80.81 232 GLN A O 1
ATOM 1768 N N . ASN A 1 233 ? 3.615 -16.560 1.829 1.00 80.19 233 ASN A N 1
ATOM 1769 C CA . ASN A 1 233 ? 4.233 -15.788 2.912 1.00 80.19 233 ASN A CA 1
ATOM 1770 C C . ASN A 1 233 ? 4.277 -14.274 2.621 1.00 80.19 233 ASN A C 1
ATOM 1772 O O . ASN A 1 233 ? 5.033 -13.554 3.262 1.00 80.19 233 ASN A O 1
ATOM 1776 N N . GLY A 1 234 ? 3.531 -13.764 1.636 1.00 81.25 234 GLY A N 1
ATOM 1777 C CA . GLY A 1 234 ? 3.392 -12.322 1.399 1.00 81.25 234 GLY A CA 1
ATOM 1778 C C . GLY A 1 234 ? 4.583 -11.621 0.728 1.00 81.25 234 GLY A C 1
ATOM 1779 O O . GLY A 1 234 ? 4.609 -10.395 0.695 1.00 81.25 234 GLY A O 1
ATOM 1780 N N . HIS A 1 235 ? 5.564 -12.348 0.179 1.00 88.12 235 HIS A N 1
ATOM 1781 C CA . HIS A 1 235 ? 6.646 -11.744 -0.611 1.00 88.12 235 HIS A CA 1
ATOM 1782 C C . HIS A 1 235 ? 6.165 -11.361 -2.008 1.00 88.12 235 HIS A C 1
ATOM 1784 O O . HIS A 1 235 ? 5.631 -12.214 -2.719 1.00 88.12 235 HIS A O 1
ATOM 1790 N N . LEU A 1 236 ? 6.402 -10.109 -2.400 1.00 90.88 236 LEU A N 1
ATOM 1791 C CA . LEU A 1 236 ? 5.921 -9.540 -3.655 1.00 90.88 236 LEU A CA 1
ATOM 1792 C C . LEU A 1 236 ? 6.858 -9.859 -4.832 1.00 90.88 236 LEU A C 1
ATOM 1794 O O . LEU A 1 236 ? 8.083 -9.852 -4.698 1.00 90.88 236 LEU A O 1
ATOM 1798 N N . ILE A 1 237 ? 6.278 -10.138 -6.000 1.00 92.38 237 ILE A N 1
ATOM 1799 C CA . ILE A 1 237 ? 6.977 -10.424 -7.260 1.00 92.38 237 ILE A CA 1
ATOM 1800 C C . ILE A 1 237 ? 6.212 -9.752 -8.406 1.00 92.38 237 ILE A C 1
ATOM 1802 O O . ILE A 1 237 ? 4.983 -9.805 -8.458 1.00 92.38 237 ILE A O 1
ATOM 1806 N N . CYS A 1 238 ? 6.930 -9.142 -9.354 1.00 92.62 238 CYS A N 1
ATOM 1807 C CA . CYS A 1 238 ? 6.305 -8.536 -10.526 1.00 92.62 238 CYS A CA 1
ATOM 1808 C C . CYS A 1 238 ? 5.781 -9.581 -11.519 1.00 92.62 238 CYS A C 1
ATOM 1810 O O . CYS A 1 238 ? 6.298 -10.700 -11.634 1.00 92.62 238 CYS A O 1
ATOM 1812 N N . SER A 1 239 ? 4.773 -9.181 -12.290 1.00 91.56 239 SER A N 1
ATOM 1813 C CA . SER A 1 239 ? 4.138 -10.001 -13.326 1.00 91.56 239 SER A CA 1
ATOM 1814 C C . SER A 1 239 ? 5.121 -10.521 -14.383 1.00 91.56 239 SER A C 1
ATOM 1816 O O . SER A 1 239 ? 4.966 -11.640 -14.864 1.00 91.56 239 SER A O 1
ATOM 1818 N N . ASN A 1 240 ? 6.182 -9.765 -14.682 1.00 91.25 240 ASN A N 1
ATOM 1819 C CA . ASN A 1 240 ? 7.216 -10.143 -15.652 1.00 91.25 240 ASN A CA 1
ATOM 1820 C C . ASN A 1 240 ? 8.172 -11.232 -15.138 1.00 91.25 240 ASN A C 1
ATOM 1822 O O . ASN A 1 240 ? 8.673 -12.045 -15.922 1.00 91.25 240 ASN A O 1
ATOM 1826 N N . CYS A 1 241 ? 8.461 -11.244 -13.834 1.00 93.31 241 CYS A N 1
ATOM 1827 C CA . CYS A 1 241 ? 9.381 -12.212 -13.235 1.00 93.31 241 CYS A CA 1
ATOM 1828 C C . CYS A 1 241 ? 8.668 -13.467 -12.739 1.00 93.31 241 CYS A C 1
ATOM 1830 O O . CYS A 1 241 ? 9.252 -14.547 -12.780 1.00 93.31 241 CYS A O 1
ATOM 1832 N N . ARG A 1 242 ? 7.394 -13.364 -12.347 1.00 92.56 242 ARG A N 1
ATOM 1833 C CA . ARG A 1 242 ? 6.590 -14.502 -11.891 1.00 92.56 242 ARG A CA 1
ATOM 1834 C C . ARG A 1 242 ? 6.649 -15.747 -12.793 1.00 92.56 242 ARG A C 1
ATOM 1836 O O . ARG A 1 242 ? 6.877 -16.819 -12.230 1.00 92.56 242 ARG A O 1
ATOM 1843 N N . PRO A 1 243 ? 6.435 -15.676 -14.125 1.00 91.81 243 PRO A N 1
ATOM 1844 C CA . PRO A 1 243 ? 6.405 -16.871 -14.975 1.00 91.81 243 PRO A CA 1
ATOM 1845 C C . PRO A 1 243 ? 7.775 -17.546 -15.110 1.00 91.81 243 PRO A C 1
ATOM 1847 O O . PRO A 1 243 ? 7.851 -18.701 -15.512 1.00 91.81 243 PRO A O 1
ATOM 1850 N N . LYS A 1 244 ? 8.859 -16.844 -14.757 1.00 93.44 244 LYS A N 1
ATOM 1851 C CA . LYS A 1 244 ? 10.235 -17.356 -14.794 1.00 93.44 244 LYS A CA 1
ATOM 1852 C C . LYS A 1 244 ? 10.617 -18.106 -13.513 1.00 93.44 244 LYS A C 1
ATOM 1854 O O .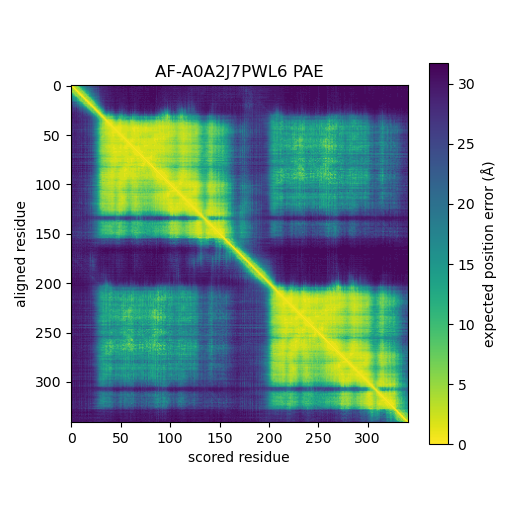 LYS A 1 244 ? 11.727 -18.620 -13.423 1.00 93.44 244 LYS A O 1
ATOM 1859 N N . LEU A 1 245 ? 9.727 -18.140 -12.519 1.00 90.94 245 LEU A N 1
ATOM 1860 C CA . LEU A 1 245 ? 9.997 -18.662 -11.185 1.00 90.94 245 LEU A CA 1
ATOM 1861 C C . LEU A 1 245 ? 8.985 -19.739 -10.800 1.00 90.94 245 LEU A C 1
ATOM 1863 O O . LEU A 1 245 ? 7.774 -19.557 -10.924 1.00 90.94 245 LEU A O 1
ATOM 1867 N N . THR A 1 246 ? 9.487 -20.847 -10.265 1.00 91.62 246 THR A N 1
ATOM 1868 C CA . THR A 1 246 ? 8.675 -21.894 -9.630 1.00 91.62 246 THR A CA 1
ATOM 1869 C C . THR A 1 246 ? 8.510 -21.633 -8.134 1.00 91.62 246 THR A C 1
ATOM 1871 O O . THR A 1 246 ? 7.410 -21.767 -7.602 1.00 91.62 246 THR A O 1
ATOM 1874 N N . CYS A 1 247 ? 9.576 -21.186 -7.469 1.00 91.38 247 CYS A N 1
ATOM 1875 C CA . CYS A 1 247 ? 9.605 -20.892 -6.039 1.00 91.38 247 CYS A CA 1
ATOM 1876 C C . CYS A 1 247 ? 9.898 -19.413 -5.765 1.00 91.38 247 CYS A C 1
ATOM 1878 O O . CYS A 1 247 ? 10.507 -18.713 -6.575 1.00 91.38 247 CYS A O 1
ATOM 1880 N N . CYS A 1 248 ? 9.459 -18.936 -4.602 1.00 90.31 248 CYS A N 1
ATOM 1881 C CA . CYS A 1 248 ? 9.704 -17.582 -4.135 1.00 90.31 248 CYS A CA 1
ATOM 1882 C C . CYS A 1 248 ? 11.213 -17.367 -3.943 1.00 90.31 248 CYS A C 1
ATOM 1884 O O . CYS A 1 248 ? 11.830 -18.155 -3.227 1.00 90.31 248 CYS A O 1
ATOM 1886 N N . PRO A 1 249 ? 11.811 -16.297 -4.495 1.00 90.75 249 PRO A N 1
ATOM 1887 C CA . PRO A 1 249 ? 13.250 -16.061 -4.383 1.00 90.75 249 PRO A CA 1
ATOM 1888 C C . PRO A 1 249 ? 13.686 -15.677 -2.960 1.00 90.75 249 PRO A C 1
ATOM 1890 O O . PRO A 1 249 ? 14.871 -15.725 -2.660 1.00 90.75 249 PRO A O 1
ATOM 1893 N N . ILE A 1 250 ? 12.739 -15.304 -2.088 1.00 89.06 250 ILE A N 1
ATOM 1894 C CA . ILE A 1 250 ? 13.019 -14.868 -0.713 1.00 89.06 250 ILE A CA 1
ATOM 1895 C C . ILE A 1 250 ? 12.849 -16.014 0.292 1.00 89.06 250 ILE A C 1
ATOM 1897 O O . ILE A 1 250 ? 13.668 -16.171 1.189 1.00 89.06 250 ILE A O 1
ATOM 1901 N N . CYS A 1 251 ? 11.790 -16.822 0.163 1.00 91.31 251 CYS A N 1
ATOM 1902 C CA . CYS A 1 251 ? 11.464 -17.865 1.146 1.00 91.31 251 CYS A CA 1
ATOM 1903 C C . CYS A 1 251 ? 11.372 -19.284 0.577 1.00 91.31 251 CYS A C 1
ATOM 1905 O O . CYS A 1 251 ? 10.972 -20.194 1.297 1.00 91.31 251 CYS A O 1
ATOM 1907 N N . SER A 1 252 ? 11.678 -19.479 -0.706 1.00 87.88 252 SER A N 1
ATOM 1908 C CA . SER A 1 252 ? 11.694 -20.781 -1.394 1.00 87.88 252 SER A CA 1
ATOM 1909 C C . SER A 1 252 ? 10.361 -21.548 -1.435 1.00 87.88 252 SER A C 1
ATOM 1911 O O . SER A 1 252 ? 10.316 -22.663 -1.948 1.00 87.88 252 SER A O 1
ATOM 1913 N N . VAL A 1 253 ? 9.261 -20.957 -0.957 1.00 87.75 253 VAL A N 1
ATOM 1914 C CA . VAL A 1 253 ? 7.904 -21.529 -1.034 1.00 87.75 253 VAL A CA 1
ATOM 1915 C C . VAL A 1 253 ? 7.399 -21.517 -2.478 1.00 87.75 253 VAL A C 1
ATOM 1917 O O . VAL A 1 253 ? 7.693 -20.579 -3.222 1.00 87.75 253 VAL A O 1
ATOM 1920 N N . LEU A 1 254 ? 6.622 -22.534 -2.865 1.00 85.94 254 LEU A N 1
ATOM 1921 C CA . LEU A 1 254 ? 6.010 -22.630 -4.191 1.00 85.94 254 LEU A CA 1
ATOM 1922 C C . LEU A 1 254 ? 5.188 -21.372 -4.501 1.00 85.94 254 LEU A C 1
ATOM 1924 O O . LEU A 1 254 ? 4.385 -20.913 -3.686 1.00 85.94 254 LEU A O 1
ATOM 1928 N N . LEU A 1 255 ? 5.398 -20.807 -5.687 1.00 85.50 255 LEU A N 1
ATOM 1929 C CA . LEU A 1 255 ? 4.618 -19.667 -6.136 1.00 85.50 255 LEU A CA 1
ATOM 1930 C C . LEU A 1 255 ? 3.319 -20.145 -6.775 1.00 85.50 255 LEU A C 1
ATOM 1932 O O . LEU A 1 255 ? 3.322 -20.927 -7.727 1.00 85.50 255 LEU A O 1
ATOM 1936 N N . GLU A 1 256 ? 2.216 -19.580 -6.304 1.00 82.31 256 GLU A N 1
ATOM 1937 C CA . GLU A 1 256 ? 0.905 -19.622 -6.947 1.00 82.31 256 GLU A CA 1
ATOM 1938 C C . GLU A 1 256 ? 0.622 -18.270 -7.630 1.00 82.31 256 GLU A C 1
ATOM 1940 O O . GLU A 1 256 ? 1.472 -17.375 -7.639 1.00 82.31 256 GLU A O 1
ATOM 1945 N N . ASN A 1 257 ? -0.532 -18.117 -8.277 1.00 80.94 257 ASN A N 1
ATOM 1946 C CA . ASN A 1 257 ? -0.961 -16.840 -8.862 1.00 80.94 257 ASN A CA 1
ATOM 1947 C C . ASN A 1 257 ? -1.848 -16.082 -7.867 1.00 80.94 257 ASN A C 1
ATOM 1949 O O . ASN A 1 257 ? -3.016 -15.812 -8.134 1.00 80.94 257 ASN A O 1
ATOM 1953 N N . ILE A 1 258 ? -1.298 -15.798 -6.685 1.00 83.56 258 ILE A N 1
ATOM 1954 C CA . ILE A 1 258 ? -2.006 -15.067 -5.632 1.00 83.56 258 ILE A CA 1
ATOM 1955 C C . ILE A 1 258 ? -1.773 -13.575 -5.857 1.00 83.56 258 ILE A C 1
ATOM 1957 O O . ILE A 1 258 ? -0.638 -13.102 -5.813 1.00 83.56 258 ILE A O 1
ATOM 1961 N N . HIS A 1 259 ? -2.855 -12.839 -6.091 1.00 87.19 259 HIS A N 1
ATOM 1962 C CA . HIS A 1 259 ? -2.823 -11.389 -6.247 1.00 87.19 259 HIS A CA 1
ATOM 1963 C C . HIS A 1 259 ? -2.787 -10.692 -4.888 1.00 87.19 259 HIS A C 1
ATOM 1965 O O . HIS A 1 259 ? -3.553 -11.024 -3.978 1.00 87.19 259 HIS A O 1
ATOM 1971 N N . CYS A 1 260 ? -1.935 -9.681 -4.770 1.00 84.38 260 CYS A N 1
ATOM 1972 C CA . CYS A 1 260 ? -1.899 -8.788 -3.625 1.00 84.38 260 CYS A CA 1
ATOM 1973 C C . CYS A 1 260 ? -2.744 -7.539 -3.909 1.00 84.38 260 CYS A C 1
ATOM 1975 O O . CYS A 1 260 ? -2.219 -6.452 -4.136 1.00 84.38 260 CYS A O 1
ATOM 1977 N N . TRP A 1 261 ? -4.071 -7.686 -3.880 1.00 81.94 261 TRP A N 1
ATOM 1978 C CA . TRP A 1 261 ? -5.011 -6.584 -4.137 1.00 81.94 261 TRP A CA 1
ATOM 1979 C C . TRP A 1 261 ? -4.810 -5.383 -3.208 1.00 81.94 261 TRP A C 1
ATOM 1981 O O . TRP A 1 261 ? -5.039 -4.246 -3.610 1.00 81.94 261 TRP A O 1
ATOM 1991 N N . ALA A 1 262 ? -4.364 -5.628 -1.971 1.00 79.56 262 ALA A N 1
ATOM 1992 C CA . ALA A 1 262 ? -3.993 -4.568 -1.042 1.00 79.56 262 ALA A CA 1
ATOM 1993 C C . ALA A 1 262 ? -2.865 -3.701 -1.623 1.00 79.56 262 ALA A C 1
ATOM 1995 O O . ALA A 1 262 ? -3.025 -2.489 -1.734 1.00 79.56 262 ALA A O 1
ATOM 1996 N N . MET A 1 263 ? -1.774 -4.320 -2.084 1.00 85.81 263 MET A N 1
ATOM 1997 C CA . MET A 1 263 ? -0.662 -3.591 -2.695 1.00 85.81 263 MET A CA 1
ATOM 1998 C C . MET A 1 263 ? -1.029 -3.000 -4.055 1.00 85.81 263 MET A C 1
ATOM 2000 O O . MET A 1 263 ? -0.511 -1.945 -4.400 1.00 85.81 263 MET A O 1
ATOM 2004 N N . GLU A 1 264 ? -1.949 -3.606 -4.811 1.00 89.25 264 GLU A N 1
ATOM 2005 C CA . GLU A 1 264 ? -2.473 -2.984 -6.035 1.00 89.25 264 GLU A CA 1
ATOM 2006 C C . GLU A 1 264 ? -3.236 -1.689 -5.728 1.00 89.25 264 GLU A C 1
ATOM 2008 O O . GLU A 1 264 ? -3.049 -0.691 -6.423 1.00 89.25 264 GLU A O 1
ATOM 2013 N N . LYS A 1 265 ? -4.035 -1.664 -4.651 1.00 84.00 265 LYS A N 1
ATOM 2014 C CA . LYS A 1 265 ? -4.695 -0.436 -4.184 1.00 84.00 265 LYS A CA 1
ATOM 2015 C C . LYS A 1 265 ? -3.682 0.613 -3.735 1.00 84.00 265 LYS A C 1
ATOM 2017 O O . LYS A 1 265 ? -3.802 1.763 -4.150 1.00 84.00 265 LYS A O 1
ATOM 2022 N N . VAL A 1 266 ? -2.667 0.222 -2.961 1.00 84.69 266 VAL A N 1
ATOM 2023 C CA . VAL A 1 266 ? -1.581 1.137 -2.565 1.00 84.69 266 VAL A CA 1
ATOM 2024 C C . VAL A 1 266 ? -0.879 1.697 -3.810 1.00 84.69 266 VAL A C 1
ATOM 2026 O O . VAL A 1 266 ? -0.747 2.910 -3.935 1.00 84.69 266 VAL A O 1
ATOM 2029 N N . ALA A 1 267 ? -0.510 0.848 -4.776 1.00 86.38 267 ALA A N 1
ATOM 2030 C CA . ALA A 1 267 ? 0.122 1.273 -6.026 1.00 86.38 267 ALA A CA 1
ATOM 2031 C C . ALA A 1 267 ? -0.768 2.198 -6.869 1.00 86.38 267 ALA A C 1
ATOM 2033 O O . ALA A 1 267 ? -0.259 3.073 -7.561 1.00 86.38 267 ALA A O 1
ATOM 2034 N N . SER A 1 268 ? -2.092 2.029 -6.819 1.00 85.44 268 SER A N 1
ATOM 2035 C CA . SER A 1 268 ? -3.026 2.899 -7.544 1.00 85.44 268 SER A CA 1
ATOM 2036 C C . SER A 1 268 ? -3.144 4.309 -6.957 1.00 85.44 268 SER A C 1
ATOM 2038 O O . SER A 1 268 ? -3.471 5.237 -7.689 1.00 85.44 268 SER A O 1
ATOM 2040 N N . ALA A 1 269 ? -2.854 4.477 -5.663 1.00 81.94 269 ALA A N 1
ATOM 2041 C CA . ALA A 1 269 ? -2.871 5.769 -4.974 1.00 81.94 269 ALA A CA 1
ATOM 2042 C C . ALA A 1 269 ? -1.495 6.468 -4.961 1.00 81.94 269 ALA A C 1
ATOM 2044 O O . ALA A 1 269 ? -1.377 7.596 -4.482 1.00 81.94 269 ALA A O 1
ATOM 2045 N N . ALA A 1 270 ? -0.459 5.799 -5.474 1.00 84.19 270 ALA A N 1
ATOM 2046 C CA . ALA A 1 270 ? 0.933 6.221 -5.414 1.00 84.19 270 ALA A CA 1
ATOM 2047 C C . ALA A 1 270 ? 1.456 6.710 -6.773 1.00 84.19 270 ALA A C 1
ATOM 2049 O O . ALA A 1 270 ? 1.185 6.101 -7.811 1.00 84.19 270 ALA A O 1
ATOM 2050 N N . MET A 1 271 ? 2.284 7.760 -6.760 1.00 87.00 271 MET A N 1
ATOM 2051 C CA . MET A 1 271 ? 3.140 8.101 -7.903 1.00 87.00 271 MET A CA 1
ATOM 2052 C C . MET A 1 271 ? 4.539 7.505 -7.726 1.00 87.00 271 MET A C 1
ATOM 2054 O O . MET A 1 271 ? 5.209 7.782 -6.732 1.00 87.00 271 MET A O 1
ATOM 2058 N N . PHE A 1 272 ? 4.998 6.732 -8.707 1.00 87.38 272 PHE A N 1
ATOM 2059 C CA . PHE A 1 272 ? 6.322 6.115 -8.732 1.00 87.38 272 PHE A CA 1
ATOM 2060 C C . PHE A 1 272 ? 7.277 6.919 -9.615 1.00 87.38 272 PHE A C 1
ATOM 2062 O O . PHE A 1 272 ? 6.870 7.370 -10.691 1.00 87.38 272 PHE A O 1
ATOM 2069 N N . PRO A 1 273 ? 8.550 7.078 -9.219 1.00 88.81 273 PRO A N 1
ATOM 2070 C CA . PRO A 1 273 ? 9.535 7.734 -10.065 1.00 88.81 273 PRO A CA 1
ATOM 2071 C C . PRO A 1 273 ? 9.762 6.935 -11.355 1.00 88.81 273 PRO A C 1
ATOM 2073 O O . PRO A 1 273 ? 9.658 5.703 -11.391 1.00 88.81 273 PRO A O 1
ATOM 2076 N N . CYS A 1 274 ? 10.087 7.649 -12.430 1.00 89.00 274 CYS A N 1
ATOM 2077 C CA . CYS A 1 274 ? 10.507 7.045 -13.687 1.00 89.00 274 CYS A CA 1
ATOM 2078 C C . CYS A 1 274 ? 11.736 6.142 -13.473 1.00 89.00 274 CYS A C 1
ATOM 2080 O O . CYS A 1 274 ? 12.666 6.507 -12.752 1.00 89.00 274 CYS A O 1
ATOM 2082 N N . LYS A 1 275 ? 11.805 4.993 -14.161 1.00 86.94 275 LYS A N 1
ATOM 2083 C CA . LYS A 1 275 ? 12.978 4.096 -14.098 1.00 86.94 275 LYS A CA 1
ATOM 2084 C C . LYS A 1 275 ? 14.292 4.758 -14.539 1.00 86.94 275 LYS A C 1
ATOM 2086 O O . LYS A 1 275 ? 15.368 4.285 -14.192 1.00 86.94 275 LYS A O 1
ATOM 2091 N N . TYR A 1 276 ? 14.206 5.857 -15.291 1.00 88.81 276 TYR A N 1
ATOM 2092 C CA . TYR A 1 276 ? 15.347 6.676 -15.707 1.00 88.81 276 TYR A CA 1
ATOM 2093 C C . TYR A 1 276 ? 15.665 7.808 -14.722 1.00 88.81 276 TYR A C 1
ATOM 2095 O O . TYR A 1 276 ? 16.378 8.747 -15.073 1.00 88.81 276 TYR A O 1
ATOM 2103 N N . SER A 1 277 ? 15.166 7.744 -13.483 1.00 88.19 277 SER A N 1
ATOM 2104 C CA . SER A 1 277 ? 15.450 8.754 -12.459 1.00 88.19 277 SER A CA 1
ATOM 2105 C C . SER A 1 277 ? 16.945 8.900 -12.178 1.00 88.19 277 SER A C 1
ATOM 2107 O O . SER A 1 277 ? 17.457 10.014 -12.109 1.00 88.19 277 SER A O 1
ATOM 2109 N N . THR A 1 278 ? 17.685 7.788 -12.179 1.00 84.81 278 THR A N 1
ATOM 2110 C CA . THR A 1 278 ? 19.154 7.786 -12.065 1.00 84.81 278 THR A CA 1
ATOM 2111 C C . THR A 1 278 ? 19.860 8.450 -13.247 1.00 84.81 278 THR A C 1
ATOM 2113 O O . THR A 1 278 ? 21.001 8.879 -13.118 1.00 84.81 278 THR A O 1
ATOM 2116 N N . SER A 1 279 ? 19.190 8.539 -14.399 1.00 84.56 279 SER A N 1
ATOM 2117 C CA . SER A 1 279 ? 19.696 9.191 -15.612 1.00 84.56 279 SER A CA 1
ATOM 2118 C C . SER A 1 279 ? 19.306 10.671 -15.697 1.00 84.56 279 SER A C 1
ATOM 2120 O O . SER A 1 279 ? 19.746 11.343 -16.623 1.00 84.56 279 SER A O 1
ATOM 2122 N N . GLY A 1 280 ? 18.514 11.185 -14.746 1.00 87.00 280 GLY A N 1
ATOM 2123 C CA . GLY A 1 280 ? 18.123 12.597 -14.661 1.00 87.00 280 GLY A CA 1
ATOM 2124 C C . GLY A 1 280 ? 16.616 12.862 -14.721 1.00 87.00 280 GLY A C 1
ATOM 2125 O O . GLY A 1 280 ? 16.199 14.004 -14.547 1.00 87.00 280 GLY A O 1
ATOM 2126 N N . CYS A 1 281 ? 15.777 11.838 -14.919 1.00 90.31 281 CYS A N 1
ATOM 2127 C CA . CYS A 1 281 ? 14.329 12.037 -14.984 1.00 90.31 281 CYS A CA 1
ATOM 2128 C C . CYS A 1 281 ? 13.720 12.305 -13.595 1.00 90.31 281 CYS A C 1
ATOM 2130 O O . CYS A 1 281 ? 13.637 11.410 -12.756 1.00 90.31 281 CYS A O 1
ATOM 2132 N N . ALA A 1 282 ? 13.228 13.521 -13.360 1.00 90.06 282 ALA A N 1
ATOM 2133 C CA . ALA A 1 282 ? 12.570 13.891 -12.100 1.00 90.06 282 ALA A CA 1
ATOM 2134 C C . ALA A 1 282 ? 11.061 13.568 -12.059 1.00 90.06 282 ALA A C 1
ATOM 2136 O O . ALA A 1 282 ? 10.385 13.888 -11.083 1.00 90.06 282 ALA A O 1
ATOM 2137 N N . VAL A 1 283 ? 10.509 12.971 -13.119 1.00 89.06 283 VAL A N 1
ATOM 2138 C CA . VAL A 1 283 ? 9.064 12.750 -13.251 1.00 89.06 283 VAL A CA 1
ATOM 2139 C C . VAL A 1 283 ? 8.628 11.539 -12.417 1.00 89.06 283 VAL A C 1
ATOM 2141 O O . VAL A 1 283 ? 9.185 10.446 -12.553 1.00 89.06 283 VAL A O 1
ATOM 2144 N N . ALA A 1 284 ? 7.604 11.731 -11.582 1.00 89.62 284 ALA A N 1
ATOM 2145 C CA . ALA A 1 284 ? 6.897 10.672 -10.866 1.00 89.62 284 ALA A CA 1
ATOM 2146 C C . ALA A 1 284 ? 5.460 10.557 -11.391 1.00 89.62 284 ALA A C 1
ATOM 2148 O O . ALA A 1 284 ? 4.7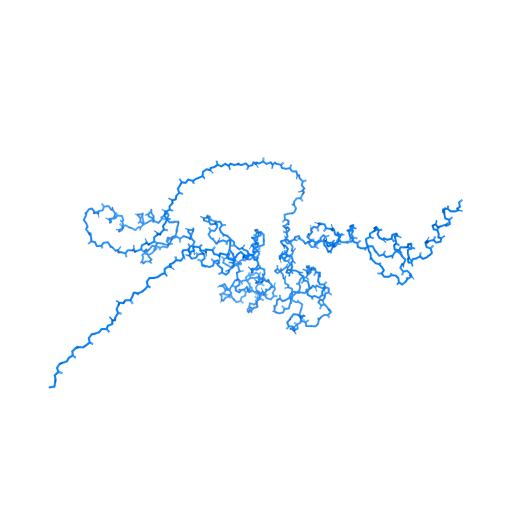94 11.568 -11.600 1.00 89.62 284 ALA A O 1
ATOM 2149 N N . LEU A 1 285 ? 5.005 9.330 -11.646 1.00 89.00 285 LEU A N 1
ATOM 2150 C CA . LEU A 1 285 ? 3.763 9.036 -12.370 1.00 89.00 285 LEU A CA 1
ATOM 2151 C C . LEU A 1 285 ? 2.995 7.907 -11.695 1.00 89.00 285 LEU A C 1
ATOM 2153 O O . LEU A 1 285 ? 3.586 7.000 -11.104 1.00 89.00 285 LEU A O 1
ATOM 2157 N N . ILE A 1 286 ? 1.674 7.909 -11.851 1.00 88.06 286 ILE A N 1
ATOM 2158 C CA . ILE A 1 286 ? 0.858 6.738 -11.524 1.00 88.06 286 ILE A CA 1
ATOM 2159 C C . ILE A 1 286 ? 1.203 5.563 -12.450 1.00 88.06 286 ILE A C 1
ATOM 2161 O O . ILE A 1 286 ? 1.668 5.738 -13.580 1.00 88.06 286 ILE A O 1
ATOM 2165 N N . TYR A 1 287 ? 0.954 4.337 -11.984 1.00 86.19 287 TYR A N 1
ATOM 2166 C CA . TYR A 1 287 ? 1.404 3.128 -12.683 1.00 86.19 287 TYR A CA 1
ATOM 2167 C C . TYR A 1 287 ? 0.850 2.976 -14.114 1.00 86.19 287 TYR A C 1
ATOM 2169 O O . TYR A 1 287 ? 1.509 2.366 -14.957 1.00 86.19 287 TYR A O 1
ATOM 2177 N N . THR A 1 288 ? -0.340 3.514 -14.400 1.00 86.12 288 THR A N 1
ATOM 2178 C CA . THR A 1 288 ? -0.997 3.417 -15.714 1.00 86.12 288 THR A CA 1
ATOM 2179 C C . THR A 1 288 ? -0.305 4.257 -16.782 1.00 86.12 288 THR A C 1
ATOM 2181 O O . THR A 1 288 ? -0.188 3.818 -17.921 1.00 86.12 288 THR A O 1
ATOM 2184 N N . GLU A 1 289 ? 0.185 5.437 -16.411 1.00 87.75 289 GLU A N 1
ATOM 2185 C CA . GLU A 1 289 ? 0.808 6.405 -17.325 1.00 87.75 289 GLU A CA 1
ATOM 2186 C C . GLU A 1 289 ? 2.317 6.180 -17.457 1.00 87.75 289 GLU A C 1
ATOM 2188 O O . GLU A 1 289 ? 2.950 6.600 -18.427 1.00 87.75 289 GLU A O 1
ATOM 2193 N N . ARG A 1 290 ? 2.911 5.461 -16.497 1.00 87.00 290 ARG A N 1
ATOM 2194 C CA . ARG A 1 290 ? 4.357 5.247 -16.433 1.00 87.00 290 ARG A CA 1
ATOM 2195 C C . ARG A 1 290 ? 4.923 4.606 -17.698 1.00 87.00 290 ARG A C 1
ATOM 2197 O O . ARG A 1 290 ? 5.993 5.002 -18.144 1.00 87.00 290 ARG A O 1
ATOM 2204 N N . ARG A 1 291 ? 4.221 3.629 -18.287 1.00 84.25 291 ARG A N 1
ATOM 2205 C CA . ARG A 1 291 ? 4.701 2.933 -19.494 1.00 84.25 291 ARG A CA 1
ATOM 2206 C C . ARG A 1 291 ? 4.821 3.884 -20.682 1.00 84.25 291 ARG A C 1
ATOM 2208 O O . ARG A 1 291 ? 5.846 3.867 -21.351 1.00 84.25 291 ARG A O 1
ATOM 2215 N N . GLU A 1 292 ? 3.798 4.699 -20.914 1.00 87.62 292 GLU A N 1
ATOM 2216 C CA . GLU A 1 292 ? 3.778 5.657 -22.021 1.00 87.62 292 GLU A CA 1
ATOM 2217 C C . GLU A 1 292 ? 4.900 6.685 -21.861 1.00 87.62 292 GLU A C 1
ATOM 2219 O O . GLU A 1 292 ? 5.702 6.873 -22.775 1.00 87.62 292 GLU A O 1
ATOM 2224 N N . HIS A 1 293 ? 5.051 7.244 -20.656 1.00 91.19 293 HIS A N 1
ATOM 2225 C CA . HIS A 1 293 ? 6.164 8.140 -20.360 1.00 91.19 293 HIS A CA 1
ATOM 2226 C C . HIS A 1 293 ? 7.526 7.473 -20.576 1.00 91.19 293 HIS A C 1
ATOM 2228 O O . HIS A 1 293 ? 8.409 8.072 -21.174 1.00 91.19 293 HIS A O 1
ATOM 2234 N N . GLU A 1 294 ? 7.735 6.247 -20.090 1.00 89.38 294 GLU A N 1
ATOM 2235 C CA . GLU A 1 294 ? 9.022 5.557 -20.218 1.00 89.38 294 GLU A CA 1
ATOM 2236 C C . GLU A 1 294 ? 9.417 5.280 -21.674 1.00 89.38 294 GLU A C 1
ATOM 2238 O O . GLU A 1 294 ? 10.608 5.191 -21.971 1.00 89.38 294 GLU A O 1
ATOM 2243 N N . GLU A 1 295 ? 8.456 5.138 -22.585 1.00 87.44 295 GLU A N 1
ATOM 2244 C CA . GLU A 1 295 ? 8.726 4.961 -24.014 1.00 87.44 295 GLU A CA 1
ATOM 2245 C C . GLU A 1 295 ? 9.185 6.266 -24.679 1.00 87.44 295 GLU A C 1
ATOM 2247 O O . GLU A 1 295 ? 10.062 6.223 -25.552 1.00 87.44 295 GLU A O 1
ATOM 2252 N N . THR A 1 296 ? 8.655 7.406 -24.220 1.00 88.94 296 THR A N 1
ATOM 2253 C CA . THR A 1 296 ? 8.932 8.757 -24.736 1.00 88.94 296 THR A CA 1
ATOM 2254 C C . THR A 1 296 ? 9.872 9.588 -23.853 1.00 88.94 296 THR A C 1
ATOM 2256 O O . THR A 1 296 ? 10.069 10.771 -24.117 1.00 88.94 296 THR A O 1
ATOM 2259 N N . CYS A 1 297 ? 10.427 9.009 -22.786 1.00 90.19 297 CYS A N 1
ATOM 2260 C CA . CYS A 1 297 ? 11.254 9.722 -21.814 1.00 90.19 297 CYS A CA 1
ATOM 2261 C C . CYS A 1 297 ? 12.553 10.209 -22.466 1.00 90.19 297 CYS A C 1
ATOM 2263 O O . CYS A 1 297 ? 13.280 9.421 -23.067 1.00 90.19 297 CYS A O 1
ATOM 2265 N N . GLU A 1 298 ? 12.889 11.487 -22.294 1.00 87.38 298 GLU A N 1
ATOM 2266 C CA . GLU A 1 298 ? 14.114 12.082 -22.851 1.00 87.38 298 GLU A CA 1
ATOM 2267 C C . GLU A 1 298 ? 15.403 11.482 -22.263 1.00 87.38 298 GLU A C 1
ATOM 2269 O O . GLU A 1 298 ? 16.433 11.421 -22.930 1.00 87.38 298 GLU A O 1
ATOM 2274 N N . PHE A 1 299 ? 15.326 10.966 -21.033 1.00 88.81 299 PHE A N 1
ATOM 2275 C CA . PHE A 1 299 ? 16.437 10.308 -20.343 1.00 88.81 299 PHE A CA 1
ATOM 2276 C C . PHE A 1 299 ? 16.550 8.814 -20.670 1.00 88.81 299 PHE A C 1
ATOM 2278 O O . PHE A 1 299 ? 17.404 8.117 -20.116 1.00 88.81 299 PHE A O 1
ATOM 2285 N N . ARG A 1 300 ? 15.699 8.293 -21.562 1.00 89.00 300 ARG A N 1
ATOM 2286 C CA . ARG A 1 300 ? 15.785 6.912 -22.036 1.00 89.00 300 ARG A CA 1
ATOM 2287 C C . ARG A 1 300 ? 17.096 6.701 -22.813 1.00 89.00 300 ARG A C 1
ATOM 2289 O O . ARG A 1 300 ? 17.352 7.428 -23.773 1.00 89.00 300 ARG A O 1
ATOM 2296 N N . PRO A 1 301 ? 17.894 5.663 -22.490 1.00 86.50 301 PRO A N 1
ATOM 2297 C CA . PRO A 1 301 ? 19.095 5.343 -23.249 1.00 86.50 301 PRO A CA 1
ATOM 2298 C C . PRO A 1 301 ? 18.783 5.053 -24.722 1.00 86.50 301 PRO A C 1
ATOM 2300 O O . PRO A 1 301 ? 17.969 4.184 -25.053 1.00 86.50 301 PRO A O 1
ATOM 2303 N N . CYS A 1 302 ? 19.464 5.769 -25.609 1.00 84.75 302 CYS A N 1
ATOM 2304 C CA . CYS A 1 302 ? 19.430 5.553 -27.045 1.00 84.75 302 CYS A CA 1
ATOM 2305 C C . CYS A 1 302 ? 20.223 4.289 -27.385 1.00 84.75 302 CYS A C 1
ATOM 2307 O O . CYS A 1 302 ? 21.357 4.127 -26.942 1.00 84.75 302 CYS A O 1
ATOM 2309 N N . SER A 1 303 ? 19.637 3.396 -28.185 1.00 83.25 303 SER A N 1
ATOM 2310 C CA . SER A 1 303 ? 20.365 2.260 -28.763 1.00 83.25 303 SER A CA 1
ATOM 2311 C C . SER A 1 303 ? 21.067 2.685 -30.048 1.00 83.25 303 SER A C 1
ATOM 2313 O O . SER A 1 303 ? 20.583 3.576 -30.750 1.00 83.25 303 SER A O 1
ATOM 2315 N N . CYS A 1 304 ? 22.182 2.036 -30.380 1.00 82.62 304 CYS A N 1
ATOM 2316 C CA . CYS A 1 304 ? 22.857 2.299 -31.645 1.00 82.62 304 CYS A CA 1
ATOM 2317 C C . CYS A 1 304 ? 21.897 2.092 -32.847 1.00 82.62 304 CYS A C 1
ATOM 2319 O O . CYS A 1 304 ? 21.269 1.033 -32.951 1.00 82.62 304 CYS A O 1
ATOM 2321 N N . PRO A 1 305 ? 21.780 3.063 -33.780 1.00 79.56 305 PRO A N 1
ATOM 2322 C CA . PRO A 1 305 ? 20.903 2.952 -34.951 1.00 79.56 305 PRO A CA 1
ATOM 2323 C C . PRO A 1 305 ? 21.351 1.878 -35.958 1.00 79.56 305 PRO A C 1
ATOM 2325 O O . PRO A 1 305 ? 20.557 1.444 -36.792 1.00 79.56 305 PRO A O 1
ATOM 2328 N N . PHE A 1 306 ? 22.595 1.394 -35.874 1.00 71.19 306 PHE A N 1
ATOM 2329 C CA . PHE A 1 306 ? 23.106 0.310 -36.715 1.00 71.19 306 PHE A CA 1
ATOM 2330 C C . PHE A 1 306 ? 22.794 -1.056 -36.102 1.00 71.19 306 PHE A C 1
ATOM 2332 O O . PHE A 1 306 ? 23.683 -1.776 -35.648 1.00 71.19 306 PHE A O 1
ATOM 2339 N N . GLN A 1 307 ? 21.520 -1.450 -36.145 1.00 57.38 307 GLN A N 1
ATOM 2340 C CA . GLN A 1 307 ? 21.063 -2.756 -35.644 1.00 57.38 307 GLN A CA 1
ATOM 2341 C C . GLN A 1 307 ? 21.668 -3.965 -36.395 1.00 57.38 307 GLN A C 1
ATOM 2343 O O . GLN A 1 307 ? 21.547 -5.095 -35.935 1.00 57.38 307 GLN A O 1
ATOM 2348 N N . GLY A 1 308 ? 22.337 -3.749 -37.537 1.00 57.28 308 GLY A N 1
ATOM 2349 C CA . GLY A 1 308 ? 22.940 -4.807 -38.358 1.00 57.28 308 GLY A CA 1
ATOM 2350 C C . GLY A 1 308 ? 24.399 -5.166 -38.039 1.00 57.28 308 GLY A C 1
ATOM 2351 O O . GLY A 1 308 ? 24.906 -6.129 -38.604 1.00 57.28 308 GLY A O 1
ATOM 2352 N N . ALA A 1 309 ? 25.088 -4.425 -37.164 1.00 60.31 309 ALA A N 1
ATOM 2353 C CA . ALA A 1 309 ? 26.534 -4.564 -36.948 1.00 60.31 309 ALA A CA 1
ATOM 2354 C C . ALA A 1 309 ? 26.883 -4.921 -35.494 1.00 60.31 309 ALA A C 1
ATOM 2356 O O . ALA A 1 309 ? 27.585 -4.154 -34.856 1.00 60.31 309 ALA A O 1
ATOM 2357 N N . SER A 1 310 ? 26.347 -6.021 -34.942 1.00 70.81 310 SER A N 1
ATOM 2358 C CA . SER A 1 310 ? 26.677 -6.591 -33.607 1.00 70.81 310 SER A CA 1
ATOM 2359 C C . SER A 1 310 ? 26.852 -5.597 -32.436 1.00 70.81 310 SER A C 1
ATOM 2361 O O . SER A 1 310 ? 27.493 -5.920 -31.438 1.00 70.81 310 SER A O 1
ATOM 2363 N N . CYS A 1 311 ? 26.312 -4.384 -32.546 1.00 78.75 311 CYS A N 1
ATOM 2364 C CA . CYS A 1 311 ? 26.585 -3.290 -31.634 1.00 78.75 311 CYS A CA 1
ATOM 2365 C C . CYS A 1 311 ? 25.470 -3.236 -30.601 1.00 78.75 311 CYS A C 1
ATOM 2367 O O . CYS A 1 311 ? 24.317 -2.961 -30.922 1.00 78.75 311 CYS A O 1
ATOM 2369 N N . THR A 1 312 ? 25.825 -3.513 -29.351 1.00 81.94 312 THR A N 1
ATOM 2370 C CA . THR A 1 312 ? 24.905 -3.514 -28.208 1.00 81.94 312 THR A CA 1
ATOM 2371 C C . THR A 1 312 ? 25.007 -2.225 -27.395 1.00 81.94 312 THR A C 1
ATOM 2373 O O . THR A 1 312 ? 24.627 -2.204 -26.226 1.00 81.94 312 THR A O 1
ATOM 2376 N N . TRP A 1 313 ? 25.578 -1.164 -27.974 1.00 85.88 313 TRP A N 1
ATOM 2377 C CA . TRP A 1 313 ? 25.789 0.093 -27.270 1.00 85.88 313 TRP A CA 1
ATOM 2378 C C . TRP A 1 313 ? 24.460 0.781 -26.945 1.00 85.88 313 TRP A C 1
ATOM 2380 O O . TRP A 1 313 ? 23.557 0.872 -27.785 1.00 85.88 313 TRP A O 1
ATOM 2390 N N . GLN A 1 314 ? 24.384 1.279 -25.714 1.00 85.44 314 GLN A N 1
ATOM 2391 C CA . GLN A 1 314 ? 23.311 2.114 -25.202 1.00 85.44 314 GLN A CA 1
ATOM 2392 C C . GLN A 1 314 ? 23.926 3.267 -24.409 1.00 85.44 314 GLN A C 1
ATOM 2394 O O . GLN A 1 314 ? 24.875 3.056 -23.653 1.00 85.44 314 GLN A O 1
ATOM 2399 N N . GLY A 1 315 ? 23.386 4.473 -24.560 1.00 83.88 315 GLY A N 1
ATOM 2400 C CA . GLY A 1 315 ? 23.863 5.654 -23.838 1.00 83.88 315 GLY A CA 1
ATOM 2401 C C . GLY A 1 315 ? 22.921 6.841 -23.984 1.00 83.88 315 GLY A C 1
ATOM 2402 O O . GLY A 1 315 ? 21.846 6.717 -24.573 1.00 83.88 315 GLY A O 1
ATOM 2403 N N . SER A 1 316 ? 23.297 7.995 -23.436 1.00 84.19 316 SER A N 1
ATOM 2404 C CA . SER A 1 316 ? 22.496 9.212 -23.607 1.00 84.19 316 SER A CA 1
ATOM 2405 C C . SER A 1 316 ? 22.515 9.679 -25.066 1.00 84.19 316 SER A C 1
ATOM 2407 O O . SER A 1 316 ? 23.421 9.336 -25.831 1.00 84.19 316 SER A O 1
ATOM 2409 N N . PHE A 1 317 ? 21.524 10.482 -25.463 1.00 80.81 317 PHE A N 1
ATOM 2410 C CA . PHE A 1 317 ? 21.445 11.028 -26.821 1.00 80.81 317 PHE A CA 1
ATOM 2411 C C . PHE A 1 317 ? 22.739 11.753 -27.237 1.00 80.81 317 PHE A C 1
ATOM 2413 O O . PHE A 1 317 ? 23.249 11.548 -28.338 1.00 80.81 317 PHE A O 1
ATOM 2420 N N . GLU A 1 318 ? 23.330 12.522 -26.321 1.00 82.00 318 GLU A N 1
ATOM 2421 C CA . GLU A 1 318 ? 24.585 13.254 -26.540 1.00 82.00 318 GLU A CA 1
ATOM 2422 C C . GLU A 1 318 ? 25.776 12.334 -26.852 1.00 82.00 318 GLU A C 1
ATOM 2424 O O . GLU A 1 318 ? 26.708 12.728 -27.551 1.00 82.00 318 GLU A O 1
ATOM 2429 N N . GLN A 1 319 ? 25.743 11.088 -26.372 1.00 82.75 319 GLN A N 1
ATOM 2430 C CA . GLN A 1 319 ? 26.806 10.104 -26.573 1.00 82.75 319 GLN A CA 1
ATOM 2431 C C . GLN A 1 319 ? 26.647 9.299 -27.868 1.00 82.75 319 GLN A C 1
ATOM 2433 O O . GLN A 1 319 ? 27.592 8.617 -28.270 1.00 82.75 319 GLN A O 1
ATOM 2438 N N . VAL A 1 320 ? 25.502 9.404 -28.554 1.00 83.62 320 VAL A N 1
ATOM 2439 C CA . VAL A 1 320 ? 25.240 8.668 -29.800 1.00 83.62 320 VAL A CA 1
ATOM 2440 C C . VAL A 1 320 ? 26.248 9.065 -30.876 1.00 83.62 320 VAL A C 1
ATOM 2442 O O . VAL A 1 320 ? 26.892 8.196 -31.458 1.00 83.62 320 VAL A O 1
ATOM 2445 N N . MET A 1 321 ? 26.436 10.364 -31.130 1.00 82.31 321 MET A N 1
ATOM 2446 C CA . MET A 1 321 ? 27.345 10.826 -32.187 1.00 82.31 321 MET A CA 1
ATOM 2447 C C . MET A 1 321 ? 28.819 10.470 -31.902 1.00 82.31 321 MET A C 1
ATOM 2449 O O . MET A 1 321 ? 29.462 9.898 -32.788 1.00 82.31 321 MET A O 1
ATOM 2453 N N . PRO A 1 322 ? 29.352 10.689 -30.680 1.00 85.06 322 PRO A N 1
ATOM 2454 C CA . PRO A 1 322 ? 30.668 10.176 -30.295 1.00 85.06 322 PRO A CA 1
ATOM 2455 C C . PRO A 1 322 ? 30.817 8.659 -30.481 1.00 85.06 322 PRO A C 1
ATOM 2457 O O . PRO A 1 322 ? 31.829 8.201 -31.012 1.00 85.06 322 PRO A O 1
ATOM 2460 N N . HIS A 1 323 ? 29.807 7.871 -30.095 1.00 85.25 323 HIS A N 1
ATOM 2461 C CA . HIS A 1 323 ? 29.819 6.420 -30.276 1.00 85.25 323 HIS A CA 1
ATOM 2462 C C . HIS A 1 323 ? 29.902 6.028 -31.760 1.00 85.25 323 HIS A C 1
ATOM 2464 O O . HIS A 1 323 ? 30.740 5.205 -32.135 1.00 85.25 323 HIS A O 1
ATOM 2470 N N . LEU A 1 324 ? 29.078 6.644 -32.612 1.00 82.06 324 LEU A N 1
ATOM 2471 C CA . LEU A 1 324 ? 29.061 6.379 -34.051 1.00 82.06 324 LEU A CA 1
ATOM 2472 C C . LEU A 1 324 ? 30.407 6.697 -34.712 1.00 82.06 324 LEU A C 1
ATOM 2474 O O . LEU A 1 324 ? 30.905 5.890 -35.492 1.00 82.06 324 LEU A O 1
ATOM 2478 N N . MET A 1 325 ? 31.025 7.829 -34.365 1.00 81.12 325 MET A N 1
ATOM 2479 C CA . MET A 1 325 ? 32.337 8.213 -34.896 1.00 81.12 325 MET A CA 1
ATOM 2480 C C . MET A 1 325 ? 33.466 7.289 -34.431 1.00 81.12 325 MET A C 1
ATOM 2482 O O . MET A 1 325 ? 34.441 7.109 -35.154 1.00 81.12 325 MET A O 1
ATOM 2486 N N . MET A 1 326 ? 33.366 6.708 -33.235 1.00 80.38 326 MET A N 1
ATOM 2487 C CA . MET A 1 326 ? 34.446 5.893 -32.677 1.00 80.38 326 MET A CA 1
ATOM 2488 C C . MET A 1 326 ? 34.359 4.415 -33.071 1.00 80.38 326 MET A C 1
ATOM 2490 O O . MET A 1 326 ? 35.390 3.771 -33.237 1.00 80.38 326 MET A O 1
ATOM 2494 N N . TYR A 1 327 ? 33.147 3.877 -33.230 1.00 76.94 327 TYR A N 1
ATOM 2495 C CA . TYR A 1 327 ? 32.929 2.435 -33.392 1.00 76.94 327 TYR A CA 1
ATOM 2496 C C . TYR A 1 327 ? 32.272 2.030 -34.717 1.00 76.94 327 TYR A C 1
ATOM 2498 O O . TYR A 1 327 ? 32.271 0.846 -35.051 1.00 76.94 327 TYR A O 1
ATOM 2506 N N . HIS A 1 328 ? 31.743 2.978 -35.499 1.00 78.50 328 HIS A N 1
ATOM 2507 C CA . HIS A 1 328 ? 31.136 2.709 -36.804 1.00 78.50 328 HIS A CA 1
ATOM 2508 C C . HIS A 1 328 ? 31.890 3.452 -37.924 1.00 78.50 328 HIS A C 1
ATOM 2510 O O . HIS A 1 328 ? 31.479 4.514 -38.392 1.00 78.50 328 HIS A O 1
ATOM 2516 N N . GLU A 1 329 ? 32.996 2.857 -38.394 1.00 64.81 329 GLU A N 1
ATOM 2517 C CA . GLU A 1 329 ? 33.941 3.437 -39.375 1.00 64.81 329 GLU A CA 1
ATOM 2518 C C . GLU A 1 329 ? 33.298 3.946 -40.684 1.00 64.81 329 GLU A C 1
ATOM 2520 O O . GLU A 1 329 ? 33.793 4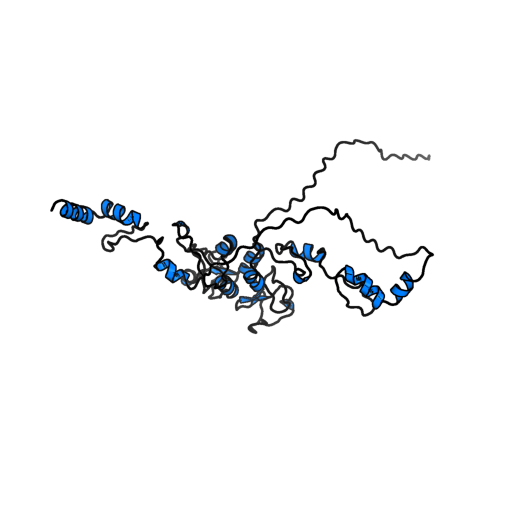.894 -41.298 1.00 64.81 329 GLU A O 1
ATOM 2525 N N . LEU A 1 330 ? 32.166 3.367 -41.104 1.00 59.88 330 LEU A N 1
ATOM 2526 C CA . LEU A 1 330 ? 31.439 3.788 -42.310 1.00 59.88 330 LEU A CA 1
ATOM 2527 C C . LEU A 1 330 ? 30.846 5.205 -42.202 1.00 59.88 330 LEU A C 1
ATOM 2529 O O . LEU A 1 330 ? 30.723 5.879 -43.225 1.00 59.88 330 LEU A O 1
ATOM 2533 N N . ILE A 1 331 ? 30.526 5.692 -40.994 1.00 57.62 331 ILE A N 1
ATOM 2534 C CA . ILE A 1 331 ? 30.088 7.083 -40.794 1.00 57.62 331 ILE A CA 1
ATOM 2535 C C . ILE A 1 331 ? 31.265 8.041 -40.909 1.00 57.62 331 ILE A C 1
ATOM 2537 O O . ILE A 1 331 ? 31.125 9.043 -41.604 1.00 57.62 331 ILE A O 1
ATOM 2541 N N . ASN A 1 332 ? 32.420 7.722 -40.309 1.00 51.53 332 ASN A N 1
ATOM 2542 C CA . ASN A 1 332 ? 33.628 8.543 -40.451 1.00 51.53 332 ASN A CA 1
ATOM 2543 C C . ASN A 1 332 ? 33.997 8.755 -41.925 1.00 51.53 332 ASN A C 1
ATOM 2545 O O . ASN A 1 332 ? 34.389 9.850 -42.313 1.00 51.53 332 ASN A O 1
ATOM 2549 N N . LEU A 1 333 ? 33.835 7.733 -42.771 1.00 51.94 333 LEU A N 1
ATOM 2550 C CA . LEU A 1 333 ? 34.131 7.836 -44.203 1.00 51.94 333 LEU A CA 1
ATOM 2551 C C . LEU A 1 333 ? 33.093 8.651 -44.999 1.00 51.94 333 LEU A C 1
ATOM 2553 O O . LEU A 1 333 ? 33.457 9.284 -45.990 1.00 51.94 333 LEU A O 1
ATOM 2557 N N . LEU A 1 334 ? 31.817 8.654 -44.596 1.00 51.88 334 LEU A N 1
ATOM 2558 C CA . LEU A 1 334 ? 30.757 9.429 -45.258 1.00 51.88 334 LEU A CA 1
ATOM 2559 C C . LEU A 1 334 ? 30.761 10.906 -44.836 1.00 51.88 334 LEU A C 1
ATOM 2561 O O . LEU A 1 334 ? 30.644 11.778 -45.698 1.00 51.88 334 LEU A O 1
ATOM 2565 N N . THR A 1 335 ? 30.969 11.212 -43.553 1.00 51.06 335 THR A N 1
ATOM 2566 C CA . THR A 1 335 ? 31.098 12.601 -43.073 1.00 51.06 335 THR A CA 1
ATOM 2567 C C . THR A 1 335 ? 32.362 13.275 -43.613 1.00 51.06 335 THR A C 1
ATOM 2569 O O . THR A 1 335 ? 32.309 14.439 -44.004 1.00 51.06 335 THR A O 1
ATOM 2572 N N . MET A 1 336 ? 33.470 12.537 -43.756 1.00 48.53 336 MET A N 1
ATOM 2573 C CA . MET A 1 336 ? 34.704 13.044 -44.380 1.00 48.53 336 MET A CA 1
ATOM 2574 C C . MET A 1 336 ? 34.602 13.246 -45.901 1.00 48.53 336 MET A C 1
ATOM 2576 O O . MET A 1 336 ? 35.401 13.998 -46.459 1.00 48.53 336 MET A O 1
ATOM 2580 N N . LYS A 1 337 ? 33.644 12.608 -46.590 1.00 45.50 337 LYS A N 1
ATOM 2581 C CA . LYS A 1 337 ? 33.387 12.849 -48.022 1.00 45.50 337 LYS A CA 1
ATOM 2582 C C . LYS A 1 337 ? 32.527 14.084 -48.276 1.00 45.50 337 LYS A C 1
ATOM 2584 O O . LYS A 1 337 ? 32.788 14.771 -49.249 1.00 45.50 337 LYS A O 1
ATOM 2589 N N . ILE A 1 338 ? 31.560 14.384 -47.406 1.00 47.91 338 ILE A N 1
ATOM 2590 C CA . ILE A 1 338 ? 30.670 15.554 -47.546 1.00 47.91 338 ILE A CA 1
ATOM 2591 C C . ILE A 1 338 ? 31.393 16.868 -47.196 1.00 47.91 338 ILE A C 1
ATOM 2593 O O . ILE A 1 338 ? 31.065 17.912 -47.742 1.00 47.91 338 ILE A O 1
ATOM 2597 N N . LEU A 1 339 ? 32.404 16.830 -46.321 1.00 42.62 339 LEU A N 1
ATOM 2598 C CA . LEU A 1 339 ? 33.227 18.005 -45.993 1.00 42.62 339 LEU A CA 1
ATOM 2599 C C . LEU A 1 339 ? 34.370 18.266 -46.996 1.00 42.62 339 LEU A C 1
ATOM 2601 O O . LEU A 1 339 ? 34.992 19.322 -46.933 1.00 42.62 339 LEU A O 1
ATOM 2605 N N . ASN A 1 340 ? 34.645 17.326 -47.909 1.00 40.59 340 ASN A N 1
ATOM 2606 C CA . ASN A 1 340 ? 35.698 17.423 -48.933 1.00 40.59 340 ASN A CA 1
ATOM 2607 C C . ASN A 1 340 ? 35.144 17.434 -50.376 1.00 40.59 340 ASN A C 1
ATOM 2609 O O . ASN A 1 340 ? 35.898 17.186 -51.319 1.00 40.59 340 ASN A O 1
ATOM 2613 N N . SER A 1 341 ? 33.845 17.695 -50.553 1.00 40.25 341 SER A N 1
ATOM 2614 C CA . SER A 1 341 ? 33.165 17.852 -51.850 1.00 40.25 341 SER A CA 1
ATOM 2615 C C . SER A 1 341 ? 32.490 19.209 -51.945 1.00 40.25 341 SER A C 1
ATOM 2617 O O . SER A 1 341 ? 32.646 19.872 -52.989 1.00 40.25 341 SER A O 1
#

pLDDT: mean 71.95, std 23.27, range [23.38, 94.5]

Radius of gyration: 33.12 Å; Cα contacts (8 Å, |Δi|>4): 415; chains: 1; bounding box: 63×58×133 Å

Nearest PDB structures (foldseek):
  4i7c-assembly2_C  TM=9.288E-01  e=4.629E-07  Homo sapiens
  4i7c-assembly1_A  TM=9.071E-01  e=5.244E-07  Homo sapiens
  4i7b-assembly1_A  TM=9.479E-01  e=7.629E-07  Homo sapiens
  4i7d-assembly1_A  TM=8.535E-01  e=4.927E-07  Homo sapiens
  4ca1-assembly1_A  TM=6.488E-01  e=1.601E-07  Homo sapiens

Foldseek 3Di:
DDDDDDDDDDDDDDDDDDDDDDDPPPPPDVQDADDPLLQCLQQAPPPRDGQAPQWAAALQQRIHHPVCLVVDQADPPPRHGGDRQGQVLVNLVLQSYWAFAPLVVLPGPDTHRPVCNVVCNVVPQSNWDAAPCPPPPGRDTHHPVCNVVCCCPPVVVVVVVVVDDPDDDDPDDPDDDDDDDDDDDDDDDDDDDDDDDDDDDPQADADDPSNQQSQQAPPPRDGQAPQWFAASNNRTHHPVCVVVDQADPPPRHGGDRRGNVSVNSVLQSHWAFAPLVVLPGPDTHRPVCNVVCQVVPQSNWDAAPCPPPPGRDTHHPVCNVVCCVPPPVVVVVVVVVVVVD

Organism: NCBI:txid105785

Solvent-accessible surface area (backbone atoms only — not comparable to full-atom values): 21630 Å² total; per-residue (Å²): 137,82,89,82,88,82,87,83,86,88,87,80,89,84,90,80,85,86,80,90,71,92,72,90,72,74,78,82,67,91,56,46,73,53,54,73,72,63,51,58,75,31,44,13,90,82,78,71,42,74,39,46,76,67,30,31,24,34,86,76,28,54,63,38,22,64,86,54,49,84,81,45,66,44,36,92,86,76,63,48,68,51,64,94,38,53,32,49,50,58,35,53,53,47,69,51,25,23,45,69,42,92,37,36,92,65,67,38,85,55,60,33,41,67,85,55,39,60,64,45,62,75,69,38,87,50,46,65,42,64,53,89,57,69,86,63,93,51,84,53,65,38,52,72,85,49,45,62,61,48,41,49,74,74,36,66,73,49,44,56,53,77,75,54,65,89,79,74,96,76,77,81,86,73,88,77,88,79,84,80,85,88,81,91,82,85,82,93,78,90,85,84,93,85,81,87,84,92,72,92,77,75,95,57,50,71,52,54,72,72,62,52,58,75,32,44,15,91,82,78,71,43,75,40,48,76,66,26,30,25,33,85,75,28,52,63,39,22,64,85,54,47,84,80,45,64,45,35,94,86,75,64,47,67,52,64,95,36,52,33,51,50,58,33,52,54,48,70,52,27,24,44,69,42,93,37,36,92,64,68,40,84,56,60,33,40,69,85,56,40,61,61,47,60,75,70,38,86,48,46,65,40,63,54,88,58,77,86,63,91,55,84,55,67,38,52,70,84,47,48,63,60,47,40,58,74,74,36,66,71,52,48,58,51,57,58,46,68,77,73,108